Protein AF-A0A7W0U116-F1 (afdb_monomer)

Radius of gyration: 22.89 Å; Cα contacts (8 Å, |Δi|>4): 503; chains: 1; bounding box: 55×45×59 Å

Nearest PDB structures (foldseek):
  8pec-assembly1_A  TM=4.156E-01  e=1.201E+00  Klebsiella pneumoniae
  3hbr-assembly5_C  TM=4.092E-01  e=6.792E-01  Klebsiella pneumoniae
  8peb-assembly1_A-2  TM=3.782E-01  e=1.201E+00  Klebsiella pneumoniae
  7lxg-assembly1_B  TM=4.734E-01  e=2.824E+00  Klebsiella pneumoniae
  7pei-assembly2_BBB  TM=3.874E-01  e=1.895E+00  Klebsiella pneumoniae

Solvent-accessible surface area (backbone atoms only — not comparable to full-atom values): 15504 Å² total; per-residue (Å²): 124,56,51,80,76,44,66,74,26,71,41,82,42,83,47,61,46,80,38,77,49,51,58,51,57,50,71,38,94,53,77,78,44,64,80,91,50,53,28,64,45,40,54,73,31,41,55,65,41,32,41,35,43,28,29,18,38,98,65,77,34,34,39,37,42,36,39,36,36,29,70,35,41,68,34,14,45,52,44,40,54,57,46,48,60,58,60,53,72,73,80,34,43,86,43,82,27,91,96,38,73,86,37,53,31,34,32,28,84,43,73,53,62,90,91,66,42,64,28,21,40,37,39,35,32,38,57,52,62,30,30,28,37,38,36,42,35,32,21,78,39,60,70,57,30,40,52,54,48,40,52,52,52,49,54,52,46,62,60,46,73,77,58,75,78,78,52,75,91,70,53,77,80,74,66,78,59,85,78,57,48,69,83,70,45,71,82,56,78,68,59,74,40,91,72,36,68,32,36,51,68,72,64,45,39,77,74,44,93,50,39,72,62,52,48,52,45,39,65,78,32,40,58,74,37,40,33,32,42,28,14,63,44,99,85,79,48,69,42,76,40,77,44,75,42,48,78,40,70,71,30,44,54,50,42,54,55,51,51,55,49,51,43,42,68,76,59,76,58,74,76,89,82,87,80,92,129

Foldseek 3Di:
DQCVLVVQQPDWDPDWFKFAQLVCVQPPPPPLADHPALRVLQVVQAWGIKTKGKTHHPFPWIKMKIKTFGPWLVSQLVSQVRNLVRVVPDQWDFDAQPLCNVKGKTWDFDQDDDPRQTKIWMWIWDGAIRMIIIMITIDSDPVVRSPSVSSVVVVVNVVCNPDDDQPPVNPPDDPLCPPCVVVVWDADPADWDPLFSFWDLVSVLVVDLNSVQLVVLCVVLAWDTKTWTKHADPVRDMDIIMDTDGPDPVSVVSSVVSSQVSCCVRPVDPDDDDDDD

Secondary structure (DSSP, 8-state):
-HHHHSTT--EE-S--EEE-STTHHHHSTT-SS-TTTHHHHHHHTT--EEEEEEEE-SSS-EEEEEEEE-SSHHHHHHHHHHHHHHHTSSS-EEE--TT-TTSEEEEEEEE-STT--EEEEEEEEEEETTEEEEEEEEESSHHHHHHHHHHHHHHHHHHHHT--PPPTTTSPPP-S-TT--GGGSPPPSSPBPTTTT--SHHHHHTT-SSHHHHHHHHHHTTEEEEEEEEEE-TTS-EEEEEEEEES-HHHHHHHHHHHHHHHHHHSTTPPP-----

Structure (mmCIF, N/CA/C/O backbone):
data_AF-A0A7W0U116-F1
#
_entry.id   AF-A0A7W0U116-F1
#
loop_
_atom_site.group_PDB
_atom_site.id
_atom_site.type_symbol
_atom_site.label_atom_id
_atom_site.label_alt_id
_atom_site.label_comp_id
_atom_site.label_asym_id
_atom_site.label_entity_id
_atom_site.label_seq_id
_atom_site.pdbx_PDB_ins_code
_atom_site.Cartn_x
_atom_site.Cartn_y
_atom_site.Cartn_z
_atom_site.occupancy
_atom_site.B_iso_or_equiv
_atom_site.auth_seq_id
_atom_site.auth_comp_id
_atom_site.auth_asym_id
_atom_site.auth_atom_id
_atom_site.pdbx_PDB_model_num
ATOM 1 N N . MET A 1 1 ? -10.433 3.565 -3.632 1.00 65.81 1 MET A N 1
ATOM 2 C CA . MET A 1 1 ? -11.831 4.049 -3.594 1.00 65.81 1 MET A CA 1
ATOM 3 C C . MET A 1 1 ? -12.104 4.956 -2.380 1.00 65.81 1 MET A C 1
ATOM 5 O O . MET A 1 1 ? -13.224 4.999 -1.920 1.00 65.81 1 MET A O 1
ATOM 9 N N . ILE A 1 2 ? -11.123 5.726 -1.876 1.00 80.06 2 ILE A N 1
ATOM 10 C CA . ILE A 1 2 ? -11.322 6.636 -0.720 1.00 80.06 2 ILE A CA 1
ATOM 11 C C . ILE A 1 2 ? -11.994 7.949 -1.136 1.00 80.06 2 ILE A C 1
ATOM 13 O O . ILE A 1 2 ? -13.000 8.310 -0.557 1.00 80.06 2 ILE A O 1
ATOM 17 N N . GLY A 1 3 ? -11.517 8.627 -2.187 1.00 77.50 3 GLY A N 1
ATOM 18 C CA . GLY A 1 3 ? -12.060 9.941 -2.586 1.00 77.50 3 GLY A CA 1
ATOM 19 C C . GLY A 1 3 ? -13.520 9.943 -3.072 1.00 77.50 3 GLY A C 1
ATOM 20 O O . GLY A 1 3 ? -14.098 11.006 -3.252 1.00 77.50 3 GLY A O 1
ATOM 21 N N . ALA A 1 4 ? -14.120 8.771 -3.308 1.00 80.50 4 ALA A N 1
ATOM 22 C CA . ALA A 1 4 ? -15.560 8.657 -3.553 1.00 80.50 4 ALA A CA 1
ATOM 23 C C . ALA A 1 4 ? -16.370 8.617 -2.243 1.00 80.50 4 ALA A C 1
ATOM 25 O O . ALA A 1 4 ? -17.506 9.079 -2.220 1.00 80.50 4 ALA A O 1
ATOM 26 N N . VAL A 1 5 ? -15.776 8.067 -1.181 1.00 85.62 5 VAL A N 1
ATOM 27 C CA . VAL A 1 5 ? -16.381 7.864 0.142 1.00 85.62 5 VAL A CA 1
ATOM 28 C C . VAL A 1 5 ? -16.149 9.083 1.038 1.00 85.62 5 VAL A C 1
ATOM 30 O O . VAL A 1 5 ? -17.069 9.542 1.704 1.00 85.62 5 VAL A O 1
ATOM 33 N N . LEU A 1 6 ? -14.937 9.638 0.990 1.00 90.81 6 LEU A N 1
ATOM 34 C CA . LEU A 1 6 ? -14.484 10.830 1.705 1.00 90.81 6 LEU A CA 1
ATOM 35 C C . LEU A 1 6 ? -14.121 11.917 0.675 1.00 90.81 6 LEU A C 1
ATOM 37 O O . LEU A 1 6 ? -12.953 12.032 0.280 1.00 90.81 6 LEU A O 1
ATOM 41 N N . PRO A 1 7 ? -15.112 12.656 0.137 1.00 87.75 7 PRO A N 1
ATOM 42 C CA . PRO A 1 7 ? -14.914 13.593 -0.974 1.00 87.75 7 PRO A CA 1
ATOM 43 C C . PRO A 1 7 ? -14.016 14.792 -0.636 1.00 87.75 7 PRO A C 1
ATOM 45 O O . PRO A 1 7 ? -13.562 15.491 -1.539 1.00 87.75 7 PRO A O 1
ATOM 48 N N . GLU A 1 8 ? -13.762 15.045 0.644 1.00 89.19 8 GLU A N 1
ATOM 49 C CA . GLU A 1 8 ? -12.847 16.064 1.147 1.00 89.19 8 GLU A CA 1
ATOM 50 C C . GLU A 1 8 ? -11.364 15.685 1.008 1.00 89.19 8 GLU A C 1
ATOM 52 O O . GLU A 1 8 ? -10.516 16.575 0.980 1.00 89.19 8 GLU A O 1
ATOM 57 N N . LEU A 1 9 ? -11.042 14.392 0.876 1.00 89.38 9 LEU A N 1
ATOM 58 C CA . LEU A 1 9 ? -9.674 13.904 0.685 1.00 89.38 9 LEU A CA 1
ATOM 59 C C . LEU A 1 9 ? -9.348 13.825 -0.810 1.00 89.38 9 LEU A C 1
ATOM 61 O O . LEU A 1 9 ? -9.392 12.766 -1.447 1.00 89.38 9 LEU A O 1
ATOM 65 N N . THR A 1 10 ? -9.079 14.988 -1.395 1.00 88.00 10 THR A N 1
ATOM 66 C CA . THR A 1 10 ? -8.950 15.143 -2.846 1.00 88.00 10 THR A CA 1
ATOM 67 C C . THR A 1 10 ? -7.553 14.850 -3.384 1.00 88.00 10 THR A C 1
ATOM 69 O O . THR A 1 10 ? -7.423 14.425 -4.537 1.00 88.00 10 THR A O 1
ATOM 72 N N . ASP A 1 11 ? -6.512 15.024 -2.574 1.00 83.00 11 ASP A N 1
ATOM 73 C CA . ASP A 1 11 ? -5.124 14.908 -3.016 1.00 83.00 11 ASP A CA 1
ATOM 74 C C . ASP A 1 11 ? -4.629 13.464 -2.925 1.00 83.00 11 ASP A C 1
ATOM 76 O O . ASP A 1 11 ? -5.011 12.705 -2.035 1.00 83.00 11 ASP A O 1
ATOM 80 N N . ASN A 1 12 ? -3.804 13.050 -3.890 1.00 79.75 12 ASN A N 1
ATOM 81 C CA . ASN A 1 12 ? -3.088 11.779 -3.795 1.00 79.75 12 ASN A CA 1
ATOM 82 C C . ASN A 1 12 ? -1.913 11.943 -2.831 1.00 79.75 12 ASN A C 1
ATOM 84 O O . ASN A 1 12 ? -1.178 12.925 -2.930 1.00 79.75 12 ASN A O 1
ATOM 88 N N . CYS A 1 13 ? -1.678 10.941 -1.991 1.00 77.94 13 CYS A N 1
ATOM 89 C CA . CYS A 1 13 ? -0.478 10.864 -1.167 1.00 77.94 13 CYS A CA 1
ATOM 90 C C . CYS A 1 13 ? 0.276 9.556 -1.404 1.00 77.94 13 CYS A C 1
ATOM 92 O O . CYS A 1 13 ? -0.226 8.616 -2.028 1.00 77.94 13 CYS A O 1
ATOM 94 N N . SER A 1 14 ? 1.529 9.531 -0.953 1.00 73.50 14 SER A N 1
ATOM 95 C CA . SER A 1 14 ? 2.329 8.315 -0.936 1.00 73.50 14 SER A CA 1
ATOM 96 C C . SER A 1 14 ? 2.065 7.570 0.373 1.00 73.50 14 SER A C 1
ATOM 98 O O . SER A 1 14 ? 2.046 8.218 1.419 1.00 73.50 14 SER A O 1
ATOM 100 N N . PRO A 1 15 ? 1.888 6.240 0.332 1.00 70.62 15 PRO A N 1
ATOM 101 C CA . PRO A 1 15 ? 1.967 5.380 -0.858 1.00 70.62 15 PRO A CA 1
ATOM 102 C C . PRO A 1 15 ? 0.659 5.139 -1.606 1.00 70.62 15 PRO A C 1
ATOM 104 O O . PRO A 1 15 ? -0.434 5.212 -1.053 1.00 70.62 15 PRO A O 1
ATOM 107 N N . SER A 1 16 ? 0.778 4.740 -2.873 1.00 75.19 16 SER A N 1
ATOM 108 C CA . SER A 1 16 ? -0.316 4.143 -3.643 1.00 75.19 16 SER A CA 1
ATOM 109 C C . SER A 1 16 ? 0.245 3.175 -4.687 1.00 75.19 16 SER A C 1
ATOM 111 O O . SER A 1 16 ? 1.193 3.528 -5.385 1.00 75.19 16 SER A O 1
ATOM 113 N N . GLY A 1 17 ? -0.344 1.986 -4.827 1.00 78.00 17 GLY A N 1
ATOM 114 C CA . GLY A 1 17 ? 0.046 1.005 -5.844 1.00 78.00 17 GLY A CA 1
ATOM 115 C C . GLY A 1 17 ? 0.025 -0.454 -5.370 1.00 78.00 17 GLY A C 1
ATOM 116 O O . GLY A 1 17 ? -0.394 -0.728 -4.243 1.00 78.00 17 GLY A O 1
ATOM 117 N N . PRO A 1 18 ? 0.452 -1.392 -6.236 1.00 79.88 18 PRO A N 1
ATOM 118 C CA . PRO A 1 18 ? 0.589 -2.798 -5.876 1.00 79.88 18 PRO A CA 1
ATOM 119 C C . PRO A 1 18 ? 1.743 -3.011 -4.895 1.00 79.88 18 PRO A C 1
ATOM 121 O O . PRO A 1 18 ? 2.742 -2.299 -4.944 1.00 79.88 18 PRO A O 1
ATOM 124 N N . VAL A 1 19 ? 1.603 -4.038 -4.062 1.00 80.88 19 VAL A N 1
ATOM 125 C CA . VAL A 1 19 ? 2.624 -4.536 -3.135 1.00 80.88 19 VAL A CA 1
ATOM 126 C C . VAL A 1 19 ? 2.816 -6.018 -3.429 1.00 80.88 19 VAL A C 1
ATOM 128 O O . VAL A 1 19 ? 1.857 -6.787 -3.347 1.00 80.88 19 VAL A O 1
ATOM 131 N N . VAL A 1 20 ? 4.026 -6.425 -3.807 1.00 80.75 20 VAL A N 1
ATOM 132 C CA . VAL A 1 20 ? 4.308 -7.815 -4.233 1.00 80.75 20 VAL A CA 1
ATOM 133 C C . VAL A 1 20 ? 5.269 -8.555 -3.305 1.00 80.75 20 VAL A C 1
ATOM 135 O O . VAL A 1 20 ? 5.314 -9.782 -3.332 1.00 80.75 20 VAL A O 1
ATOM 138 N N . ASP A 1 21 ? 5.988 -7.838 -2.442 1.00 80.44 21 ASP A N 1
ATOM 139 C CA . ASP A 1 21 ? 6.752 -8.405 -1.329 1.00 80.44 21 ASP A CA 1
ATOM 140 C C . ASP A 1 21 ? 6.265 -7.755 -0.030 1.00 80.44 21 ASP A C 1
ATOM 142 O O . ASP A 1 21 ? 6.250 -6.529 0.057 1.00 80.44 21 ASP A O 1
ATOM 146 N N . PRO A 1 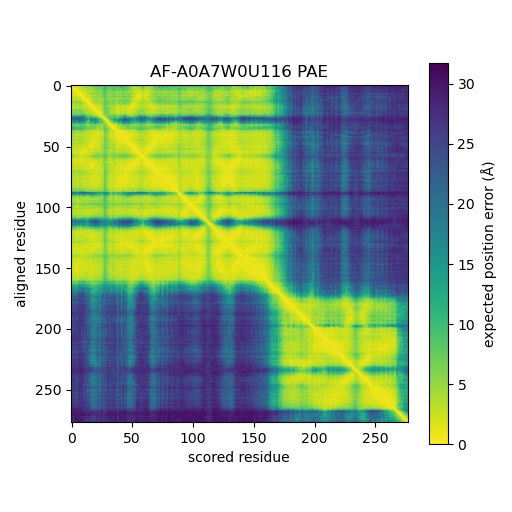22 ? 5.904 -8.522 1.013 1.00 80.00 22 PRO A N 1
ATOM 147 C CA . PRO A 1 22 ? 5.535 -7.936 2.295 1.00 80.00 22 PRO A CA 1
ATOM 148 C C . PRO A 1 22 ? 6.659 -7.073 2.889 1.00 80.00 22 PRO A C 1
ATOM 150 O O . PRO A 1 22 ? 6.368 -6.151 3.633 1.00 80.00 22 PRO A O 1
ATOM 153 N N . ALA A 1 23 ? 7.935 -7.280 2.540 1.00 78.38 23 ALA A N 1
ATOM 154 C CA . ALA A 1 23 ? 9.018 -6.387 2.966 1.00 78.38 23 ALA A CA 1
ATOM 155 C C . ALA A 1 23 ? 8.818 -4.933 2.499 1.00 78.38 23 ALA A C 1
ATOM 157 O O . ALA A 1 23 ? 9.320 -4.011 3.136 1.00 78.38 23 ALA A O 1
ATOM 158 N N . GLU A 1 24 ? 8.057 -4.701 1.430 1.00 71.31 24 GLU A N 1
ATOM 159 C CA . GLU A 1 24 ? 7.686 -3.364 0.970 1.00 71.31 24 GLU A CA 1
ATOM 160 C C . GLU A 1 24 ? 6.725 -2.658 1.940 1.00 71.31 24 GLU A C 1
ATOM 162 O O . GLU A 1 24 ? 6.708 -1.432 1.973 1.00 71.31 24 GLU A O 1
ATOM 167 N N . THR A 1 25 ? 5.982 -3.378 2.792 1.00 68.00 25 THR A N 1
ATOM 168 C CA . THR A 1 25 ? 5.140 -2.741 3.824 1.00 68.00 25 THR A CA 1
ATOM 169 C C . THR A 1 25 ? 5.963 -2.109 4.947 1.00 68.00 25 THR A C 1
ATOM 171 O O . THR A 1 25 ? 5.456 -1.249 5.661 1.00 68.00 25 THR A O 1
ATOM 174 N N . GLU A 1 26 ? 7.218 -2.542 5.105 1.00 62.69 26 GLU A N 1
ATOM 175 C CA . GLU A 1 26 ? 8.173 -2.044 6.106 1.00 62.69 26 GLU A CA 1
ATOM 176 C C . GLU A 1 26 ? 9.272 -1.161 5.502 1.00 62.69 26 GLU A C 1
ATOM 178 O O . GLU A 1 26 ? 9.754 -0.241 6.157 1.00 62.69 26 GLU A O 1
ATOM 183 N N . GLY A 1 27 ? 9.705 -1.484 4.277 1.00 43.06 27 GLY A N 1
ATOM 184 C CA . GLY A 1 27 ? 10.857 -0.894 3.594 1.00 43.06 27 GLY A CA 1
ATOM 185 C C . GLY A 1 27 ? 10.518 0.137 2.520 1.00 43.06 27 GLY A C 1
ATOM 186 O O . GLY A 1 27 ? 11.418 0.843 2.064 1.00 43.06 27 GLY A O 1
ATOM 187 N N . LEU A 1 28 ? 9.254 0.260 2.110 1.00 38.16 28 LEU A N 1
ATOM 188 C CA . LEU A 1 28 ? 8.813 1.494 1.470 1.00 38.16 28 LEU A CA 1
ATOM 189 C C . LEU A 1 28 ? 8.582 2.535 2.580 1.00 38.16 28 LEU A C 1
ATOM 191 O O . LEU A 1 28 ? 8.183 2.178 3.686 1.00 38.16 28 LEU A O 1
ATOM 195 N N . ASP A 1 29 ? 8.803 3.814 2.272 1.00 40.44 29 ASP A N 1
ATOM 196 C CA . ASP A 1 29 ? 8.483 5.022 3.061 1.00 40.44 29 ASP A CA 1
ATOM 197 C C . ASP A 1 29 ? 6.976 5.140 3.438 1.00 40.44 29 ASP A C 1
ATOM 199 O O . ASP A 1 29 ? 6.370 6.204 3.336 1.00 40.44 29 ASP A O 1
ATOM 203 N N . LEU A 1 30 ? 6.303 4.046 3.812 1.00 45.94 30 LEU A N 1
ATOM 204 C CA . LEU A 1 30 ? 4.873 4.030 4.115 1.00 45.94 30 LEU A CA 1
ATOM 205 C C . LEU A 1 30 ? 4.620 4.422 5.557 1.00 45.94 30 LEU A C 1
ATOM 207 O O . LEU A 1 30 ? 3.546 4.931 5.853 1.00 45.94 30 LEU A O 1
ATOM 211 N N . GLY A 1 31 ? 5.574 4.139 6.453 1.00 55.12 31 GLY A N 1
ATOM 212 C CA . GLY A 1 31 ? 5.448 4.412 7.885 1.00 55.12 31 GLY A CA 1
ATOM 213 C C . GLY A 1 31 ? 4.198 3.805 8.535 1.00 55.12 31 GLY A C 1
ATOM 214 O O . GLY A 1 31 ? 3.839 4.221 9.630 1.00 55.12 31 GLY A O 1
ATOM 215 N N . LEU A 1 32 ? 3.521 2.860 7.866 1.00 61.56 32 LEU A N 1
ATOM 216 C CA . LEU A 1 32 ? 2.240 2.300 8.315 1.00 61.56 32 LEU A CA 1
ATOM 217 C C . LEU A 1 32 ? 2.434 1.386 9.523 1.00 61.56 32 LEU A C 1
ATOM 219 O O . LEU A 1 32 ? 1.578 1.313 10.396 1.00 61.56 32 LEU A O 1
ATOM 223 N N . PHE A 1 33 ? 3.584 0.716 9.583 1.00 71.50 33 PHE A N 1
ATOM 224 C CA . PHE A 1 33 ? 3.941 -0.187 10.663 1.00 71.50 33 PHE A CA 1
ATOM 225 C C . PHE A 1 33 ? 5.353 0.124 11.169 1.00 71.50 33 PHE A C 1
ATOM 227 O O . PHE A 1 33 ? 6.207 0.537 10.375 1.00 71.50 33 PHE A O 1
ATOM 234 N N . PRO A 1 34 ? 5.640 -0.082 12.467 1.00 69.19 34 PRO A N 1
ATOM 235 C CA . PRO A 1 34 ? 7.010 -0.017 12.960 1.00 69.19 34 PRO A CA 1
ATOM 236 C C . PRO A 1 34 ? 7.919 -1.026 12.224 1.00 69.19 34 PRO A C 1
ATOM 238 O O . PRO A 1 34 ? 7.429 -2.051 11.744 1.00 69.19 34 PRO A O 1
ATOM 241 N N . PRO A 1 35 ? 9.240 -0.794 12.135 1.00 69.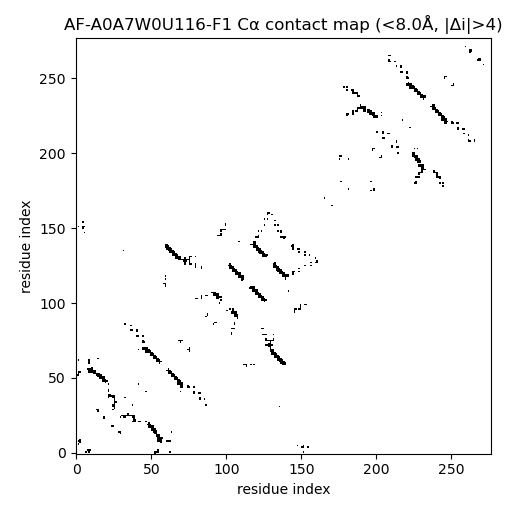44 35 PRO A N 1
ATOM 242 C CA . PRO A 1 35 ? 10.153 -1.742 11.494 1.00 69.44 35 PRO A CA 1
ATOM 243 C C . PRO A 1 35 ? 10.065 -3.153 12.098 1.00 69.44 35 PRO A C 1
ATOM 245 O O . PRO A 1 35 ? 9.948 -3.284 13.316 1.00 69.44 35 PRO A O 1
ATOM 248 N N . GLU A 1 36 ? 10.180 -4.188 11.258 1.00 71.81 36 GLU A N 1
ATOM 249 C CA . GLU A 1 36 ? 10.163 -5.611 11.652 1.00 71.81 36 GLU A CA 1
ATOM 250 C C . GLU A 1 36 ? 8.869 -6.072 12.358 1.00 71.81 36 GLU A C 1
ATOM 252 O O . GLU A 1 36 ? 8.904 -6.943 13.231 1.00 71.81 36 GLU A O 1
ATOM 257 N N . THR A 1 37 ? 7.718 -5.499 11.996 1.00 79.88 37 THR A N 1
ATOM 258 C CA . THR A 1 37 ? 6.421 -5.846 12.594 1.00 79.88 37 THR A CA 1
ATOM 259 C C . THR A 1 37 ? 5.492 -6.552 11.610 1.00 79.88 37 THR A C 1
ATOM 261 O O . THR A 1 37 ? 5.280 -7.759 11.729 1.00 79.88 37 THR A O 1
ATOM 264 N N . ALA A 1 38 ? 4.935 -5.842 10.628 1.00 84.81 38 ALA A N 1
ATOM 265 C CA . ALA A 1 38 ? 3.912 -6.390 9.745 1.00 84.81 38 ALA A CA 1
ATOM 266 C C . ALA A 1 38 ? 4.459 -7.383 8.711 1.00 84.81 38 ALA A C 1
ATOM 268 O O . ALA A 1 38 ? 3.809 -8.395 8.452 1.00 84.81 38 ALA A O 1
ATOM 269 N N . ALA A 1 39 ? 5.642 -7.166 8.130 1.00 86.94 39 ALA A N 1
ATOM 270 C CA . ALA A 1 39 ? 6.129 -8.023 7.048 1.00 86.94 39 ALA A CA 1
ATOM 271 C C . ALA A 1 39 ? 6.426 -9.463 7.499 1.00 86.94 39 ALA A C 1
ATOM 273 O O . ALA A 1 39 ? 6.021 -10.388 6.786 1.00 86.94 39 ALA A O 1
ATOM 274 N N . PRO A 1 40 ? 7.078 -9.718 8.657 1.00 89.31 40 PRO A N 1
ATOM 275 C CA . PRO A 1 40 ? 7.238 -11.070 9.183 1.00 89.31 40 PRO A CA 1
ATOM 276 C C . PRO A 1 40 ? 5.903 -11.777 9.424 1.00 89.31 40 PRO A C 1
ATOM 278 O O . PRO A 1 40 ? 5.784 -12.959 9.093 1.00 89.31 40 PRO A O 1
ATOM 281 N N . ILE A 1 41 ? 4.905 -11.064 9.956 1.00 93.00 41 ILE A N 1
ATOM 282 C CA . ILE A 1 41 ? 3.565 -11.605 10.222 1.00 93.00 41 ILE A CA 1
ATOM 283 C C . ILE A 1 41 ? 2.892 -11.970 8.895 1.00 93.00 41 ILE A C 1
ATOM 285 O O . ILE A 1 41 ? 2.576 -13.135 8.663 1.00 93.00 41 ILE A O 1
ATOM 289 N N . LEU A 1 42 ? 2.771 -11.017 7.968 1.00 93.00 42 LEU A N 1
ATOM 290 C CA . LEU A 1 42 ? 2.162 -11.230 6.650 1.00 93.00 42 LEU A CA 1
ATOM 291 C C . LEU A 1 42 ? 2.833 -12.386 5.892 1.00 93.00 42 LEU A C 1
ATOM 293 O O . LEU A 1 42 ? 2.157 -13.245 5.327 1.00 93.00 42 LEU A O 1
ATOM 297 N N . ARG A 1 43 ? 4.169 -12.468 5.930 1.00 92.94 43 ARG A N 1
ATOM 298 C CA . ARG A 1 43 ? 4.924 -13.570 5.316 1.00 92.94 43 ARG A CA 1
ATOM 299 C C . ARG A 1 43 ? 4.640 -14.915 5.985 1.00 92.94 43 ARG A C 1
ATOM 301 O O . ARG A 1 43 ? 4.517 -15.920 5.288 1.00 92.94 43 ARG A O 1
ATOM 308 N N . THR A 1 44 ? 4.534 -14.943 7.312 1.00 94.88 44 THR A N 1
ATOM 309 C CA . THR A 1 44 ? 4.199 -16.154 8.081 1.00 94.88 44 THR A CA 1
ATOM 310 C C . THR A 1 44 ? 2.816 -16.685 7.706 1.00 94.88 44 THR A C 1
ATOM 312 O O . THR A 1 44 ? 2.642 -17.896 7.579 1.00 94.88 44 THR A O 1
ATOM 315 N N . TYR A 1 45 ? 1.870 -15.782 7.447 1.00 96.25 45 TYR A N 1
ATOM 316 C CA . TYR A 1 45 ? 0.484 -16.087 7.086 1.00 96.25 45 TYR A CA 1
ATOM 317 C C . TYR A 1 45 ? 0.232 -16.140 5.570 1.00 96.25 45 TYR A C 1
ATOM 319 O O . TYR A 1 45 ? -0.904 -16.055 5.109 1.00 96.25 45 TYR A O 1
ATOM 327 N N . GLY A 1 46 ? 1.296 -16.328 4.783 1.00 92.69 46 GLY A N 1
ATOM 328 C CA . GLY A 1 46 ? 1.185 -16.657 3.366 1.00 92.69 46 GLY A CA 1
ATOM 329 C C . GLY A 1 46 ? 0.700 -15.507 2.488 1.00 92.69 46 GLY A C 1
ATOM 330 O O . GLY A 1 46 ? -0.107 -15.745 1.595 1.00 92.69 46 GLY A O 1
ATOM 331 N N . PHE A 1 47 ? 1.188 -14.286 2.733 1.00 92.44 47 PHE A N 1
ATOM 332 C CA . PHE A 1 47 ? 0.980 -13.138 1.848 1.00 92.44 47 PHE A CA 1
ATOM 333 C C . PHE A 1 47 ? 1.177 -13.503 0.371 1.00 92.44 47 PHE A C 1
ATOM 335 O O . PHE A 1 47 ? 2.214 -14.057 -0.008 1.00 92.44 47 PHE A O 1
ATOM 342 N N . VAL A 1 48 ? 0.183 -13.159 -0.446 1.00 89.31 48 VAL A N 1
ATOM 343 C CA . VAL A 1 48 ? 0.161 -13.395 -1.893 1.00 89.31 48 VAL A CA 1
ATOM 344 C C . VAL A 1 48 ? 0.490 -12.104 -2.635 1.00 89.31 48 VAL A C 1
ATOM 346 O O . VAL A 1 48 ? 1.454 -12.044 -3.394 1.00 89.31 48 VAL A O 1
ATOM 349 N N . ALA A 1 49 ? -0.316 -11.073 -2.400 1.00 88.19 49 ALA A N 1
ATOM 350 C CA . ALA A 1 49 ? -0.188 -9.755 -2.997 1.00 88.19 49 ALA A CA 1
ATOM 351 C C . ALA A 1 49 ? -0.953 -8.733 -2.153 1.00 88.19 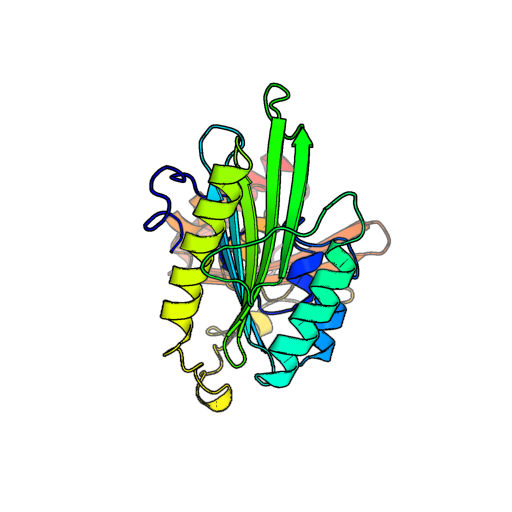49 ALA A C 1
ATOM 353 O O . ALA A 1 49 ? -1.794 -9.081 -1.323 1.00 88.19 49 ALA A O 1
ATOM 354 N N . GLY A 1 50 ? -0.695 -7.456 -2.397 1.00 88.50 50 GLY A N 1
ATOM 355 C CA . GLY A 1 50 ? -1.429 -6.379 -1.767 1.00 88.50 50 GLY A CA 1
ATOM 356 C C . GLY A 1 50 ? -1.595 -5.165 -2.661 1.00 88.50 50 GLY A C 1
ATOM 357 O O . GLY A 1 50 ? -1.030 -5.062 -3.752 1.00 88.50 50 GLY A O 1
ATOM 358 N N . TRP A 1 51 ? -2.397 -4.229 -2.178 1.00 88.00 51 TRP A N 1
ATOM 359 C CA . TRP A 1 51 ? -2.617 -2.947 -2.823 1.00 88.00 51 TRP A CA 1
ATOM 360 C C . TRP A 1 51 ? -2.781 -1.864 -1.771 1.00 88.00 51 TRP A C 1
ATOM 362 O O . TRP A 1 51 ? -3.558 -2.018 -0.831 1.00 88.00 51 TRP A O 1
ATOM 372 N N . VAL A 1 52 ? -2.081 -0.750 -1.942 1.00 87.31 52 VAL A N 1
ATOM 373 C CA . VAL A 1 52 ? -2.180 0.407 -1.057 1.00 87.31 52 VAL A CA 1
ATOM 374 C C . VAL A 1 52 ? -2.744 1.608 -1.802 1.00 87.31 52 VAL A C 1
ATOM 376 O O . VAL A 1 52 ? -2.524 1.793 -3.001 1.00 87.31 52 VAL A O 1
ATOM 379 N N . TYR A 1 53 ? -3.517 2.426 -1.102 1.00 86.50 53 TYR A N 1
ATOM 380 C CA . TYR A 1 53 ? -4.094 3.642 -1.647 1.00 86.50 53 TYR A CA 1
ATOM 381 C C . TYR A 1 53 ? -4.193 4.717 -0.570 1.00 86.50 53 TYR A C 1
ATOM 383 O O . TYR A 1 53 ? -4.788 4.478 0.478 1.00 86.50 53 TYR A O 1
ATOM 391 N N . CYS A 1 54 ? -3.662 5.904 -0.860 1.00 88.25 54 CYS A N 1
ATOM 392 C CA . CYS A 1 54 ? -3.617 7.032 0.065 1.00 88.25 54 CYS A CA 1
ATOM 393 C C . CYS A 1 54 ? -4.312 8.258 -0.533 1.00 88.25 54 CYS A C 1
ATOM 395 O O . CYS A 1 54 ? -4.107 8.609 -1.702 1.00 88.25 54 CYS A O 1
ATOM 397 N N . ARG A 1 55 ? -5.140 8.921 0.280 1.00 89.94 55 ARG A N 1
ATOM 398 C CA . ARG A 1 55 ? -5.719 10.235 -0.018 1.00 89.94 55 ARG A CA 1
ATOM 399 C C . ARG A 1 55 ? -5.567 11.183 1.157 1.00 89.94 55 ARG A C 1
ATOM 401 O O . ARG A 1 55 ? -5.724 10.767 2.299 1.00 89.94 55 ARG A O 1
ATOM 408 N N . SER A 1 56 ? -5.321 12.452 0.868 1.00 90.38 56 SER A N 1
ATOM 409 C CA . SER A 1 56 ? -5.189 13.507 1.871 1.00 90.38 56 SER A CA 1
ATOM 410 C C . SER A 1 56 ? -5.986 14.749 1.491 1.00 90.38 56 SER A C 1
ATOM 412 O O . SER A 1 56 ? -6.424 14.912 0.348 1.00 90.38 56 SER A O 1
ATOM 414 N N . ALA A 1 57 ? -6.186 15.619 2.471 1.00 89.38 57 ALA A N 1
ATOM 415 C CA . ALA A 1 57 ? -6.583 17.000 2.255 1.00 89.38 57 ALA A CA 1
ATOM 416 C C . ALA A 1 57 ? -5.343 17.913 2.271 1.00 89.38 57 ALA A C 1
ATOM 418 O O . ALA A 1 57 ? -4.214 17.461 2.461 1.00 89.38 57 ALA A O 1
ATOM 419 N N . ALA A 1 58 ? -5.567 19.214 2.074 1.00 84.94 58 ALA A N 1
ATOM 420 C CA . ALA A 1 58 ? -4.521 20.233 2.172 1.00 84.94 58 ALA A CA 1
ATOM 421 C C . ALA A 1 58 ? -4.067 20.514 3.620 1.00 84.94 58 ALA A C 1
ATOM 423 O O . ALA A 1 58 ? -3.052 21.181 3.819 1.00 84.94 58 ALA A O 1
ATOM 424 N N . ASP A 1 59 ? -4.840 20.066 4.612 1.00 85.81 59 ASP A N 1
ATOM 425 C CA . ASP A 1 59 ? -4.474 20.092 6.029 1.00 85.81 59 ASP A CA 1
ATOM 426 C C . ASP A 1 59 ? -3.870 18.740 6.460 1.00 85.81 59 ASP A C 1
ATOM 428 O O . ASP A 1 59 ? -3.281 18.029 5.650 1.00 85.81 59 ASP A O 1
ATOM 432 N N . VAL A 1 60 ? -3.963 18.396 7.746 1.00 85.19 60 VAL A N 1
ATOM 433 C CA . VAL A 1 60 ? -3.373 17.172 8.313 1.00 85.19 60 VAL A CA 1
ATOM 434 C C . VAL A 1 60 ? -4.221 15.914 8.086 1.00 85.19 60 VAL A C 1
ATOM 436 O O . VAL A 1 60 ? -3.794 14.821 8.456 1.00 85.19 60 VAL A O 1
ATOM 439 N N . ARG A 1 61 ? -5.416 16.038 7.492 1.00 91.25 61 ARG A N 1
ATOM 440 C CA . ARG A 1 61 ? -6.321 14.901 7.300 1.00 91.25 61 ARG A CA 1
ATOM 441 C C . ARG A 1 61 ? -5.837 13.995 6.181 1.00 91.25 61 ARG A C 1
ATOM 443 O O . ARG A 1 61 ? -5.560 14.442 5.064 1.00 91.25 61 ARG A O 1
ATOM 450 N N . ALA A 1 62 ? -5.785 12.701 6.465 1.00 91.00 62 ALA A N 1
ATOM 451 C CA . ALA A 1 62 ? -5.316 11.697 5.523 1.00 91.00 62 ALA A CA 1
ATOM 452 C C . ALA A 1 62 ? -5.945 10.334 5.795 1.00 91.00 62 ALA A C 1
ATOM 454 O O . ALA A 1 62 ? -6.324 10.012 6.915 1.00 91.00 62 ALA A O 1
ATOM 455 N N . THR A 1 63 ? -6.043 9.514 4.756 1.00 93.50 63 THR A N 1
ATOM 456 C CA . THR A 1 63 ? -6.468 8.121 4.856 1.00 93.50 63 THR A CA 1
ATOM 457 C C . THR A 1 63 ? -5.610 7.258 3.953 1.00 93.50 63 THR A C 1
ATOM 459 O O . THR A 1 63 ? -5.528 7.519 2.751 1.00 93.50 63 THR A O 1
ATOM 462 N N . THR A 1 64 ? -5.061 6.187 4.513 1.00 91.50 64 THR A N 1
ATOM 463 C CA . THR A 1 64 ? -4.380 5.126 3.776 1.00 91.50 64 THR A CA 1
ATOM 464 C C . THR A 1 64 ? -5.111 3.816 4.008 1.00 91.50 64 THR A C 1
ATOM 466 O O . THR A 1 64 ? -5.321 3.410 5.146 1.00 91.50 64 THR A O 1
ATOM 469 N N . VAL A 1 65 ? -5.476 3.137 2.925 1.00 93.50 65 VAL A N 1
ATOM 470 C CA . VAL A 1 65 ? -5.993 1.767 2.955 1.00 93.50 65 VAL A CA 1
ATOM 471 C C . VAL A 1 65 ? -4.937 0.855 2.358 1.00 93.50 65 VAL A C 1
ATOM 473 O O . VAL A 1 65 ? -4.490 1.090 1.235 1.00 93.50 65 VAL A O 1
ATOM 476 N N . PHE A 1 66 ? -4.572 -0.192 3.086 1.00 92.44 66 PHE A N 1
ATOM 477 C CA . PHE A 1 66 ? -3.775 -1.304 2.591 1.00 92.44 66 PHE A CA 1
ATOM 478 C C . PHE A 1 66 ? -4.629 -2.570 2.593 1.00 92.44 66 PHE A C 1
ATOM 480 O O . PHE A 1 66 ? -5.234 -2.924 3.598 1.00 92.44 66 PHE A O 1
ATOM 487 N N . LEU A 1 67 ? -4.686 -3.235 1.447 1.00 93.25 67 LEU A N 1
ATOM 488 C CA . LEU A 1 67 ? -5.343 -4.519 1.260 1.00 93.25 67 LEU A CA 1
ATOM 489 C C . LEU A 1 67 ? -4.258 -5.573 1.078 1.00 93.25 67 LEU A C 1
ATOM 491 O O . LEU A 1 67 ? -3.399 -5.398 0.216 1.00 93.25 67 LEU A O 1
ATOM 495 N N . ALA A 1 68 ? -4.310 -6.657 1.841 1.00 92.81 68 ALA A N 1
ATOM 496 C CA . ALA A 1 68 ? -3.418 -7.799 1.681 1.00 92.81 68 ALA A CA 1
ATOM 497 C C . ALA A 1 68 ? -4.229 -9.075 1.462 1.00 92.81 68 ALA A C 1
ATOM 499 O O . ALA A 1 68 ? -5.130 -9.376 2.237 1.00 92.81 68 ALA A O 1
ATOM 500 N N . GLU A 1 69 ? -3.895 -9.838 0.428 1.00 93.50 69 GLU A N 1
ATOM 501 C CA . GLU A 1 69 ? -4.369 -11.208 0.264 1.00 93.50 69 GL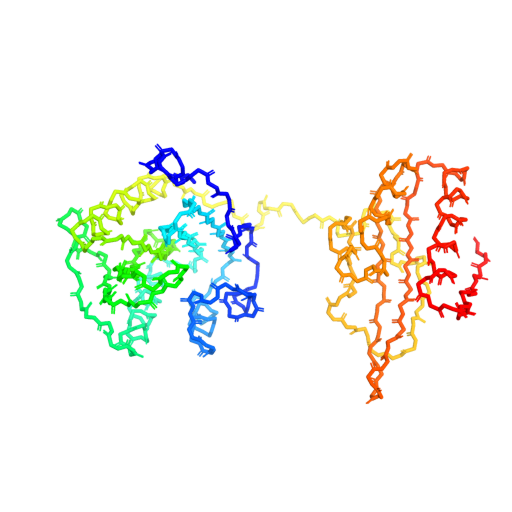U A CA 1
ATOM 502 C C . GLU A 1 69 ? -3.423 -12.157 1.005 1.00 93.50 69 GLU A C 1
ATOM 504 O O . GLU A 1 69 ? -2.212 -12.152 0.762 1.00 93.50 69 GLU A O 1
ATOM 509 N N . LEU A 1 70 ? -3.978 -12.972 1.902 1.00 93.62 70 LEU A N 1
ATOM 510 C CA . LEU A 1 70 ? -3.264 -14.020 2.630 1.00 93.62 70 LEU A CA 1
ATOM 511 C C . LEU A 1 70 ? -3.709 -15.411 2.160 1.00 93.62 70 LEU A C 1
ATOM 513 O O . LEU A 1 70 ? -4.591 -15.550 1.312 1.00 93.62 70 LEU A O 1
ATOM 517 N N . SER A 1 71 ? -3.097 -16.464 2.709 1.00 91.12 71 SER A N 1
ATOM 518 C CA . SER A 1 71 ? -3.317 -17.830 2.217 1.00 91.12 71 SER A CA 1
ATOM 519 C C . SER A 1 71 ? -4.763 -18.313 2.334 1.00 91.12 71 SER A C 1
ATOM 521 O O . SER A 1 71 ? -5.223 -19.100 1.507 1.00 91.12 71 SER A O 1
ATOM 523 N N . ASP A 1 72 ? -5.462 -17.886 3.384 1.00 92.75 72 ASP A N 1
ATOM 524 C CA . ASP A 1 72 ? -6.820 -18.300 3.722 1.00 92.75 72 ASP A CA 1
ATOM 525 C C . ASP A 1 72 ? -7.431 -17.358 4.775 1.00 92.75 72 ASP A C 1
ATOM 527 O O . ASP A 1 72 ? -6.745 -16.518 5.364 1.00 92.75 72 ASP A O 1
ATOM 531 N N . ALA A 1 73 ? -8.728 -17.522 5.042 1.00 94.06 73 ALA A N 1
ATOM 532 C CA . ALA A 1 73 ? -9.454 -16.682 5.991 1.00 94.06 73 ALA A CA 1
ATOM 533 C C . ALA A 1 73 ? -8.967 -16.784 7.443 1.00 94.06 73 ALA A C 1
ATOM 535 O O . ALA A 1 73 ? -9.009 -15.804 8.186 1.00 94.06 73 ALA A O 1
ATOM 536 N N . GLY A 1 74 ? -8.490 -17.960 7.862 1.00 96.44 74 GLY A N 1
ATOM 537 C CA . GLY A 1 74 ? -7.914 -18.130 9.194 1.00 96.44 74 GLY A CA 1
ATOM 538 C C . GLY A 1 74 ? -6.613 -17.347 9.331 1.00 96.44 74 GLY A C 1
ATOM 539 O O . GLY A 1 74 ? -6.395 -16.679 10.338 1.00 96.44 74 GLY A O 1
ATOM 540 N N . SER A 1 75 ? -5.788 -17.374 8.288 1.00 95.88 75 SER A N 1
ATOM 541 C CA . SER A 1 75 ? -4.540 -16.619 8.207 1.00 95.88 75 SER A CA 1
ATOM 542 C C . SER A 1 75 ? -4.773 -15.103 8.249 1.00 95.88 75 SER A C 1
ATOM 544 O O . SER A 1 75 ? -4.078 -14.416 8.994 1.00 95.88 75 SER A O 1
ATOM 546 N N . ALA A 1 76 ? -5.793 -14.581 7.553 1.00 96.00 76 ALA A N 1
ATOM 547 C CA . ALA A 1 76 ? -6.190 -13.166 7.636 1.00 96.00 76 ALA A CA 1
ATOM 548 C C . ALA A 1 76 ? -6.622 -12.748 9.048 1.00 96.00 76 ALA A C 1
ATOM 550 O O . ALA A 1 76 ? -6.172 -11.717 9.550 1.00 96.00 76 ALA A O 1
ATOM 551 N N . ALA A 1 77 ? -7.446 -13.563 9.712 1.00 97.00 77 ALA A N 1
ATOM 552 C CA . ALA A 1 77 ? -7.900 -13.283 11.071 1.00 97.00 77 ALA A CA 1
ATOM 553 C C . ALA A 1 77 ? -6.739 -13.260 12.081 1.00 97.00 77 ALA A C 1
ATOM 555 O O . ALA A 1 77 ? -6.613 -12.310 12.849 1.00 97.00 77 ALA A O 1
ATOM 556 N N . VAL A 1 78 ? -5.853 -14.261 12.048 1.00 97.31 78 VAL A N 1
ATOM 557 C CA . VAL A 1 78 ? -4.722 -14.327 12.989 1.00 97.31 78 VAL A CA 1
ATOM 558 C C . VAL A 1 78 ? -3.700 -13.220 12.715 1.00 97.31 78 VAL A C 1
ATOM 560 O O . 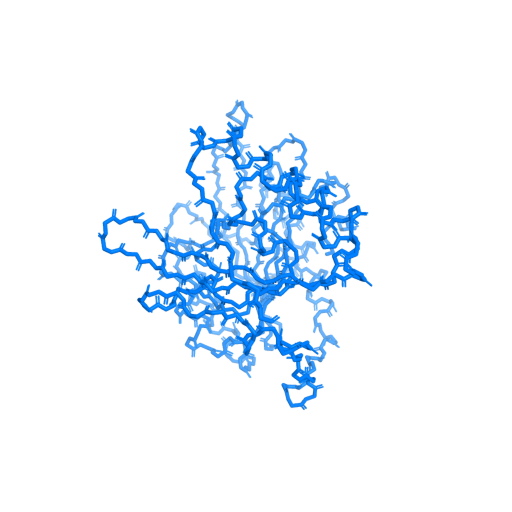VAL A 1 78 ? -3.217 -12.595 13.656 1.00 97.31 78 VAL A O 1
ATOM 563 N N . ALA A 1 79 ? -3.407 -12.918 11.445 1.00 95.06 79 ALA A N 1
ATOM 564 C CA . ALA A 1 79 ? -2.535 -11.797 11.099 1.00 95.06 79 ALA A CA 1
ATOM 565 C C . ALA A 1 79 ? -3.102 -10.457 11.598 1.00 95.06 79 ALA A C 1
ATOM 567 O O . ALA A 1 79 ? -2.346 -9.631 12.107 1.00 95.06 79 ALA A O 1
ATOM 568 N N . SER A 1 80 ? -4.423 -10.257 11.497 1.00 95.31 80 SER A N 1
ATOM 569 C CA . SER A 1 80 ? -5.109 -9.082 12.046 1.00 95.31 80 SER A CA 1
ATOM 570 C C . SER A 1 80 ? -4.869 -8.937 13.551 1.00 95.31 80 SER A C 1
ATOM 572 O O . SER A 1 80 ? -4.461 -7.867 14.001 1.00 95.31 80 SER A O 1
ATOM 574 N N . ASP A 1 81 ? -5.082 -10.013 14.316 1.00 94.75 81 ASP A N 1
ATOM 575 C CA . ASP A 1 81 ? -4.885 -10.029 15.771 1.00 94.75 81 ASP A CA 1
ATOM 576 C C . ASP A 1 81 ? -3.430 -9.716 16.158 1.00 94.75 81 ASP A C 1
ATOM 578 O O . ASP A 1 81 ? -3.179 -8.894 17.043 1.00 94.75 81 ASP A O 1
ATOM 582 N N . GLU A 1 82 ? -2.457 -10.351 15.496 1.00 93.00 82 GLU A N 1
ATOM 583 C CA . GLU A 1 82 ? -1.037 -10.151 15.805 1.00 93.00 82 GLU A CA 1
ATOM 584 C C . GLU A 1 82 ? -0.562 -8.740 15.448 1.00 93.00 82 GLU A C 1
ATOM 586 O O . GLU A 1 82 ? 0.133 -8.107 16.245 1.00 93.00 82 GLU A O 1
ATOM 591 N N . ILE A 1 83 ? -0.976 -8.206 14.296 1.00 89.88 83 ILE A N 1
ATOM 592 C CA . ILE A 1 83 ? -0.636 -6.836 13.902 1.00 89.88 83 ILE A CA 1
ATOM 593 C C . ILE A 1 83 ? -1.286 -5.833 14.861 1.00 89.88 83 ILE A C 1
ATOM 595 O O . ILE A 1 83 ? -0.605 -4.924 15.332 1.00 89.88 83 ILE A O 1
ATOM 599 N N . ALA A 1 84 ? -2.563 -6.010 15.217 1.00 89.81 84 ALA A N 1
ATOM 600 C CA . ALA A 1 84 ? -3.234 -5.149 16.191 1.00 89.81 84 ALA A CA 1
ATOM 601 C C . ALA A 1 84 ? -2.525 -5.168 17.555 1.00 89.81 84 ALA A C 1
ATOM 603 O O . ALA A 1 84 ? -2.332 -4.119 18.169 1.00 89.81 84 ALA A O 1
ATOM 604 N N . ALA A 1 85 ? -2.077 -6.339 18.016 1.00 88.94 85 ALA A N 1
ATOM 605 C CA . ALA A 1 85 ? -1.326 -6.462 19.263 1.00 88.94 85 ALA A CA 1
ATOM 606 C C . ALA A 1 85 ? 0.007 -5.699 19.227 1.00 88.94 85 ALA A C 1
ATOM 608 O O . ALA A 1 85 ? 0.417 -5.138 20.243 1.00 88.94 85 ALA A O 1
ATOM 609 N N . VAL A 1 86 ? 0.671 -5.651 18.070 1.00 84.19 86 VAL A N 1
ATOM 610 C CA . VAL A 1 86 ? 1.902 -4.872 17.888 1.00 84.19 86 VAL A CA 1
ATOM 611 C C . VAL A 1 86 ? 1.613 -3.370 17.822 1.00 84.19 86 VAL A C 1
ATOM 613 O O . VAL A 1 86 ? 2.320 -2.584 18.451 1.00 84.19 86 VAL A O 1
ATOM 616 N N . LEU A 1 87 ? 0.552 -2.964 17.122 1.00 79.50 87 LEU A N 1
ATOM 617 C CA . LEU A 1 87 ? 0.136 -1.560 17.024 1.00 79.50 87 LEU A CA 1
ATOM 618 C C . LEU A 1 87 ? -0.344 -0.977 18.357 1.00 79.50 87 LEU A C 1
ATOM 620 O O . LEU A 1 87 ? -0.223 0.226 18.580 1.00 79.50 87 LEU A O 1
ATOM 624 N N . ALA A 1 88 ? -0.833 -1.815 19.273 1.00 81.38 88 ALA A N 1
ATOM 625 C CA . ALA A 1 88 ? -1.237 -1.397 20.614 1.00 81.38 88 ALA A CA 1
ATOM 626 C C . ALA A 1 88 ? -0.068 -0.856 21.472 1.00 81.38 88 ALA A C 1
ATOM 628 O O . ALA A 1 88 ? -0.273 -0.420 22.606 1.00 81.38 88 ALA A O 1
ATOM 629 N N . VAL A 1 89 ? 1.166 -0.873 20.959 1.00 66.62 89 VAL A N 1
ATOM 630 C CA . VAL A 1 89 ? 2.387 -0.510 21.683 1.00 66.62 89 VAL A CA 1
ATOM 631 C C . VAL A 1 89 ? 2.951 0.826 21.187 1.00 66.62 89 VAL A C 1
ATOM 633 O O . VAL A 1 89 ? 4.067 0.862 20.692 1.00 66.62 89 VAL A O 1
ATOM 636 N N . ASP A 1 90 ? 2.201 1.926 21.328 1.00 64.38 90 ASP A N 1
ATOM 637 C CA . ASP A 1 90 ? 2.754 3.303 21.327 1.00 64.38 90 ASP A CA 1
ATOM 638 C C . ASP A 1 90 ? 1.706 4.370 21.724 1.00 64.38 90 ASP A C 1
ATOM 640 O O . ASP A 1 90 ? 1.383 5.278 20.956 1.00 64.38 90 ASP A O 1
ATOM 644 N N . GLY A 1 91 ? 1.092 4.244 22.906 1.00 74.25 91 GLY A N 1
ATOM 645 C CA . GLY A 1 91 ? 0.124 5.239 23.402 1.00 74.25 91 GLY A CA 1
ATOM 646 C C . GLY A 1 91 ? -1.224 5.268 22.668 1.00 74.25 91 GLY A C 1
ATOM 647 O O . GLY A 1 91 ? -2.008 6.182 22.899 1.00 74.25 91 GLY A O 1
ATOM 648 N N . TYR A 1 92 ? -1.491 4.283 21.807 1.00 84.19 92 TYR A N 1
ATOM 649 C CA . TYR A 1 92 ? -2.810 4.041 21.232 1.00 84.19 92 TYR A CA 1
ATOM 650 C C . TYR A 1 92 ? -3.723 3.333 22.240 1.00 84.19 92 TYR A C 1
ATOM 652 O O . TYR A 1 92 ? -3.301 2.408 22.937 1.00 84.19 92 TYR A O 1
ATOM 660 N N . GLU A 1 93 ? -4.989 3.733 22.276 1.00 90.50 93 GLU A N 1
ATOM 661 C CA . GLU A 1 93 ? -6.051 3.109 23.060 1.00 90.50 93 GLU A CA 1
ATOM 662 C C . GLU A 1 93 ? -7.043 2.383 22.137 1.00 90.50 93 GLU A C 1
ATOM 664 O O . GLU A 1 93 ? -7.218 2.789 20.987 1.00 90.50 93 GLU A O 1
ATOM 669 N N . PRO A 1 94 ? -7.714 1.311 22.596 1.00 93.25 94 PRO A N 1
ATOM 670 C CA . PRO A 1 94 ? -8.782 0.683 21.823 1.00 93.25 94 PRO A CA 1
ATOM 671 C C . PRO A 1 94 ? -9.892 1.678 21.464 1.00 93.25 94 PRO A C 1
ATOM 673 O O . PRO A 1 94 ? -10.386 2.397 22.331 1.00 93.25 94 PRO A O 1
ATOM 676 N N . ALA A 1 95 ? -10.313 1.674 20.200 1.00 93.69 95 ALA A N 1
ATOM 677 C CA . ALA A 1 95 ? -11.444 2.454 19.706 1.00 93.69 95 ALA A CA 1
ATOM 678 C C . ALA A 1 95 ? -12.608 1.531 19.332 1.00 93.69 95 ALA A C 1
ATOM 680 O O . ALA A 1 95 ? -12.400 0.441 18.801 1.00 93.69 95 ALA A O 1
ATOM 681 N N . GLU A 1 96 ? -13.840 1.977 19.566 1.00 93.81 96 GLU A N 1
ATOM 682 C CA . GLU A 1 96 ? -15.032 1.277 19.084 1.00 93.81 96 GLU A CA 1
ATOM 683 C C . GLU A 1 96 ? -15.481 1.865 17.743 1.00 93.81 96 GLU A C 1
ATOM 685 O O . GLU A 1 96 ? -15.656 3.076 17.608 1.00 93.81 96 GLU A O 1
ATOM 690 N N . LEU A 1 97 ? -15.709 0.997 16.757 1.00 95.00 97 LEU A N 1
ATOM 691 C CA . LEU A 1 97 ? -16.332 1.355 15.484 1.00 95.00 97 LEU A CA 1
ATOM 692 C C . LEU A 1 97 ? -17.768 0.828 15.499 1.00 95.00 97 LEU A C 1
ATOM 694 O O . LEU A 1 97 ? -17.990 -0.372 15.364 1.00 95.00 97 LEU A O 1
ATOM 698 N N . ALA A 1 98 ? -18.744 1.714 15.721 1.00 85.62 98 ALA A N 1
ATOM 699 C CA . ALA A 1 98 ? -20.114 1.335 16.089 1.00 85.62 98 ALA A CA 1
ATOM 700 C C . ALA A 1 98 ? -20.777 0.332 15.124 1.00 85.62 98 ALA A C 1
ATOM 702 O O . ALA A 1 98 ? -21.407 -0.625 15.574 1.00 85.62 98 ALA A O 1
ATOM 703 N N . ASP A 1 99 ? -20.593 0.520 13.815 1.00 88.81 99 ASP A N 1
ATOM 704 C CA . ASP A 1 99 ? -21.154 -0.359 12.779 1.00 88.81 99 ASP A CA 1
ATOM 705 C C . ASP A 1 99 ? -20.158 -1.425 12.281 1.00 88.81 99 ASP A C 1
ATOM 707 O O . ASP A 1 99 ? -20.467 -2.171 11.353 1.00 88.81 99 ASP A O 1
ATOM 711 N N . ARG A 1 100 ? -18.965 -1.502 12.890 1.00 93.06 100 ARG A N 1
ATOM 712 C CA . ARG A 1 100 ? -17.897 -2.473 12.593 1.00 93.06 100 ARG A CA 1
ATOM 713 C C . ARG A 1 100 ? -17.196 -2.972 13.872 1.00 93.06 100 ARG A C 1
ATOM 715 O O . ARG A 1 100 ? -15.972 -2.864 13.972 1.00 93.06 100 ARG A O 1
ATOM 722 N N . PRO A 1 101 ? -17.926 -3.514 14.867 1.00 92.75 101 PRO A N 1
ATOM 723 C CA . PRO A 1 101 ? -17.335 -3.963 16.133 1.00 92.75 101 PRO A CA 1
ATOM 724 C C . PRO A 1 101 ? -16.369 -5.149 15.980 1.00 92.75 101 PRO A C 1
ATOM 726 O O . PRO A 1 101 ? -15.626 -5.461 16.905 1.00 92.75 101 PRO A O 1
ATOM 729 N N . GLU A 1 102 ? -16.401 -5.840 14.841 1.00 92.88 102 GLU A N 1
ATOM 730 C CA . GLU A 1 102 ? -15.462 -6.899 14.484 1.00 92.88 102 GLU A CA 1
ATOM 731 C C . GLU A 1 102 ? -14.076 -6.382 14.066 1.00 92.88 102 GLU A C 1
ATOM 733 O O . GLU A 1 102 ? -13.123 -7.159 14.056 1.00 92.88 102 GLU A O 1
ATOM 738 N N . ALA A 1 103 ? -13.954 -5.098 13.715 1.00 95.88 103 ALA A N 1
ATOM 739 C CA . ALA A 1 103 ? -12.677 -4.496 13.364 1.00 95.88 103 ALA A CA 1
ATOM 740 C C . ALA A 1 103 ? -11.854 -4.203 14.626 1.00 95.88 103 ALA A C 1
ATOM 742 O O . ALA A 1 103 ? -12.356 -3.659 15.611 1.00 95.88 103 ALA A O 1
ATOM 743 N N . LEU A 1 104 ? -10.560 -4.509 14.576 1.00 95.81 104 LEU A N 1
ATOM 744 C CA . LEU A 1 104 ? -9.624 -4.152 15.636 1.00 95.81 104 LEU A CA 1
ATOM 745 C C . LEU A 1 104 ? -9.146 -2.728 15.393 1.00 95.81 104 LEU A C 1
ATOM 747 O O . LEU A 1 104 ? -8.310 -2.509 14.519 1.00 95.81 104 LEU A O 1
ATOM 751 N N . ALA A 1 105 ? -9.686 -1.771 16.144 1.00 94.88 105 ALA A N 1
ATOM 752 C CA . ALA A 1 105 ? -9.353 -0.361 16.006 1.00 94.88 105 ALA A CA 1
ATOM 753 C C . ALA A 1 105 ? -8.595 0.175 17.225 1.00 94.88 105 ALA A C 1
ATOM 755 O O . ALA A 1 105 ? -8.897 -0.133 18.380 1.00 94.88 105 ALA A O 1
ATOM 756 N N . LEU A 1 106 ? -7.605 1.007 16.937 1.00 92.88 106 LEU A N 1
ATOM 757 C CA . LEU A 1 106 ? -6.716 1.661 17.879 1.00 92.88 106 LEU A CA 1
ATOM 758 C C . LEU A 1 106 ? -6.671 3.144 17.523 1.00 92.88 106 LEU A C 1
ATOM 760 O O . LEU A 1 106 ? -6.511 3.490 16.355 1.00 92.88 106 LEU A O 1
ATOM 764 N N . ILE A 1 107 ? -6.793 4.025 18.509 1.00 92.38 107 ILE A N 1
ATOM 765 C CA . ILE A 1 107 ? -6.772 5.473 18.309 1.00 92.38 107 ILE A CA 1
ATOM 766 C C . ILE A 1 107 ? -5.779 6.146 19.244 1.00 92.38 107 ILE A C 1
ATOM 768 O O . ILE A 1 107 ? -5.587 5.724 20.382 1.00 92.38 107 ILE A O 1
ATOM 772 N N . ARG A 1 108 ? -5.147 7.208 18.760 1.00 90.50 108 ARG A N 1
ATOM 773 C CA . ARG A 1 108 ? -4.264 8.066 19.538 1.00 90.50 108 ARG A CA 1
ATOM 774 C C . ARG A 1 108 ? -4.517 9.516 19.165 1.00 90.50 108 ARG A C 1
ATOM 776 O O . ARG A 1 108 ? -4.609 9.840 17.984 1.00 90.50 108 ARG A O 1
ATOM 783 N N . GLU A 1 109 ? -4.574 10.383 20.165 1.00 88.12 109 GLU A N 1
ATOM 784 C CA . GLU A 1 109 ? -4.427 11.819 19.942 1.00 88.12 109 GLU A CA 1
ATOM 785 C C . GLU A 1 109 ? -2.937 12.132 19.774 1.00 88.12 109 GLU A C 1
ATOM 787 O O . GLU A 1 109 ? -2.114 11.811 20.635 1.00 88.12 109 GLU A O 1
ATOM 792 N N . ASP A 1 110 ? -2.583 12.713 18.637 1.00 81.06 110 ASP A N 1
ATOM 793 C CA . ASP A 1 110 ? -1.228 13.110 18.281 1.00 81.06 110 ASP A CA 1
ATOM 794 C C . ASP A 1 110 ? -1.208 14.602 17.931 1.00 81.06 110 ASP A C 1
ATOM 796 O O . ASP A 1 110 ? -2.237 15.220 17.657 1.00 81.06 110 ASP A O 1
ATOM 800 N N . THR A 1 111 ? -0.020 15.186 17.899 1.00 70.44 111 THR A N 1
ATOM 801 C CA . THR A 1 111 ? 0.194 16.521 17.346 1.00 70.44 111 THR A CA 1
ATOM 802 C C . THR A 1 111 ? 1.048 16.351 16.094 1.00 70.44 111 THR A C 1
ATOM 804 O O . THR A 1 111 ? 2.279 16.374 16.156 1.00 70.44 111 THR A O 1
ATOM 807 N N . ALA A 1 112 ? 0.404 16.138 14.943 1.00 60.50 112 ALA A N 1
ATOM 808 C CA . ALA A 1 112 ? 1.091 15.898 13.676 1.00 60.50 112 ALA A CA 1
ATOM 809 C C . ALA A 1 112 ? 0.964 17.097 12.726 1.00 60.50 112 ALA A C 1
ATOM 811 O O . ALA A 1 112 ? -0.111 17.653 12.544 1.00 60.50 112 ALA A O 1
ATOM 812 N N . GLY A 1 113 ? 2.059 17.429 12.037 1.00 54.06 113 GLY A N 1
ATOM 813 C CA . GLY A 1 113 ? 2.012 18.236 10.815 1.00 54.06 113 GLY A CA 1
ATOM 814 C C . GLY A 1 113 ? 1.778 19.745 10.974 1.00 54.06 113 GLY A C 1
ATOM 815 O O . GLY A 1 113 ? 1.756 20.297 12.071 1.00 54.06 113 GLY A O 1
ATOM 816 N N . VAL A 1 114 ? 1.733 20.411 9.812 1.00 42.94 114 VAL A N 1
ATOM 817 C CA . VAL A 1 114 ? 1.866 21.863 9.583 1.00 42.94 114 VAL A CA 1
ATOM 818 C C . VAL A 1 114 ? 1.030 22.671 10.587 1.00 42.94 114 VAL A C 1
ATOM 820 O O . VAL A 1 114 ? -0.180 22.519 10.654 1.00 42.94 114 VAL A O 1
ATOM 823 N N . ASP A 1 115 ? 1.698 23.521 11.370 1.00 58.66 115 ASP A N 1
ATOM 824 C CA . ASP A 1 115 ? 1.136 24.405 12.410 1.00 58.66 115 ASP A CA 1
ATOM 825 C C . ASP A 1 115 ? 0.810 23.789 13.787 1.00 58.66 115 ASP A C 1
ATOM 827 O O . ASP A 1 115 ? 0.361 24.517 14.674 1.00 58.66 115 ASP A O 1
ATOM 831 N N . GLY A 1 116 ? 1.124 22.510 14.033 1.00 67.94 116 GLY A N 1
ATOM 832 C CA . GLY A 1 116 ? 1.004 21.905 15.370 1.00 67.94 116 GLY A CA 1
ATOM 833 C C . GLY A 1 116 ? -0.445 21.701 15.812 1.00 67.94 116 GLY A C 1
ATOM 834 O O . GLY A 1 116 ? -0.783 21.962 16.965 1.00 67.94 116 GLY A O 1
ATOM 835 N N . GLN A 1 117 ? -1.299 21.298 14.873 1.00 78.06 117 GLN A N 1
ATOM 836 C CA . GLN A 1 117 ? -2.693 20.970 15.145 1.00 78.06 117 GLN A CA 1
ATOM 837 C C . GLN A 1 117 ? -2.797 19.615 15.851 1.00 78.06 117 GLN A C 1
ATOM 839 O O . GLN A 1 117 ? -2.056 18.682 15.534 1.00 78.06 117 GLN A O 1
ATOM 844 N N . ASP A 1 118 ? -3.736 19.520 16.790 1.00 86.06 118 ASP A N 1
ATOM 845 C CA . ASP A 1 118 ? -4.111 18.244 17.391 1.00 86.06 118 ASP A CA 1
ATOM 846 C C . ASP A 1 118 ? -4.876 17.415 16.353 1.00 86.06 118 ASP A C 1
ATOM 848 O O . ASP A 1 118 ? -5.754 17.921 15.648 1.00 86.06 118 ASP A O 1
ATOM 852 N N . VAL A 1 119 ? -4.506 16.145 16.236 1.00 89.50 119 VAL A N 1
ATOM 853 C CA . VAL A 1 119 ? -5.063 15.196 15.277 1.00 89.50 119 VAL A CA 1
ATOM 854 C C . VAL A 1 119 ? -5.364 13.884 15.991 1.00 89.50 119 VAL A C 1
ATOM 856 O O . VAL A 1 119 ? -4.600 13.405 16.822 1.00 89.50 119 VAL A O 1
ATOM 859 N N . SER A 1 120 ? -6.492 13.276 15.662 1.00 91.94 120 SER A N 1
ATOM 860 C CA . SER A 1 120 ? -6.829 11.914 16.048 1.00 91.94 120 SER A CA 1
ATOM 861 C C . SER A 1 120 ? -6.366 10.961 14.958 1.00 91.94 120 SER A C 1
ATOM 863 O O . SER A 1 120 ? -6.865 11.000 13.834 1.00 91.94 120 SER A O 1
ATOM 865 N N . VAL A 1 121 ? -5.411 10.100 15.295 1.00 91.00 121 VAL A N 1
ATOM 866 C CA . VAL A 1 121 ? -4.896 9.056 14.412 1.00 91.00 121 VAL A CA 1
ATOM 867 C C . VAL A 1 121 ? -5.529 7.732 14.801 1.00 91.00 121 VAL A C 1
ATOM 869 O O . VAL A 1 121 ? -5.299 7.220 15.894 1.00 91.00 121 VAL A O 1
ATOM 872 N N . LEU A 1 122 ? -6.311 7.168 13.891 1.00 93.12 122 LEU A N 1
ATOM 873 C CA . LEU A 1 122 ? -6.948 5.871 14.015 1.00 93.12 122 LEU A CA 1
ATOM 874 C C . LEU A 1 122 ? -6.272 4.869 13.083 1.00 93.12 122 LEU A C 1
ATOM 876 O O . LEU A 1 122 ? -6.108 5.114 11.889 1.00 93.12 122 LEU A O 1
ATOM 880 N N . GLN A 1 123 ? -5.923 3.713 13.630 1.00 92.50 123 GLN A N 1
ATOM 881 C CA . GLN A 1 123 ? -5.492 2.548 12.875 1.00 92.50 123 GLN A CA 1
ATOM 882 C C . GLN A 1 123 ? -6.480 1.414 13.101 1.00 92.50 123 GLN A C 1
ATOM 884 O O . GLN A 1 123 ? -6.871 1.159 14.238 1.00 92.50 123 GLN A O 1
ATOM 889 N N . ALA A 1 124 ? -6.904 0.739 12.040 1.00 94.94 124 ALA A N 1
ATOM 890 C CA . ALA A 1 124 ? -7.862 -0.348 12.152 1.00 94.94 124 ALA A CA 1
ATOM 891 C C . ALA A 1 124 ? -7.535 -1.510 11.224 1.00 94.94 124 ALA A C 1
ATOM 893 O O . ALA A 1 124 ? -7.068 -1.309 10.104 1.00 94.94 124 ALA A O 1
ATOM 894 N N . LEU A 1 125 ? -7.819 -2.723 11.693 1.00 95.69 125 LEU A N 1
ATOM 895 C CA . LEU A 1 125 ? -7.709 -3.949 10.917 1.00 95.69 125 LEU A CA 1
ATOM 896 C C . LEU A 1 125 ? -9.056 -4.656 10.827 1.00 95.69 125 LEU A C 1
ATOM 898 O O . LEU A 1 125 ? -9.761 -4.799 11.826 1.00 95.69 125 LEU A O 1
ATOM 902 N N . LEU A 1 126 ? -9.400 -5.105 9.623 1.00 97.12 126 LEU A N 1
ATOM 903 C CA . LEU A 1 126 ? -10.622 -5.8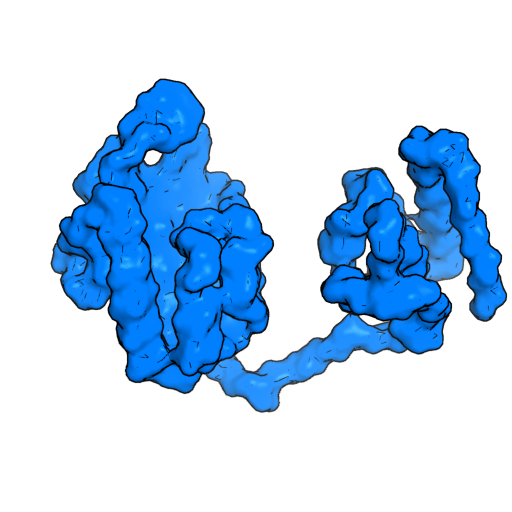45 9.340 1.00 97.12 126 LEU A CA 1
ATOM 904 C C . LEU A 1 126 ? -10.314 -7.013 8.390 1.00 97.12 126 LEU A C 1
ATOM 906 O O . LEU A 1 126 ? -10.045 -6.780 7.207 1.00 97.12 126 LEU A O 1
ATOM 910 N N . PRO A 1 127 ? -10.343 -8.267 8.869 1.00 96.69 127 PRO A N 1
ATOM 911 C CA . PRO A 1 127 ? -10.274 -9.431 7.995 1.00 96.69 127 PRO A CA 1
ATOM 912 C C . PRO A 1 127 ? -11.610 -9.638 7.258 1.00 96.69 127 PRO A C 1
ATOM 914 O O . PRO A 1 127 ? -12.684 -9.570 7.857 1.00 96.69 127 PRO A O 1
ATOM 917 N N . VAL A 1 128 ? -11.545 -9.921 5.956 1.00 95.06 128 VAL A N 1
ATOM 918 C CA . VAL A 1 128 ? -12.686 -10.200 5.069 1.00 95.06 128 VAL A CA 1
ATOM 919 C C . VAL A 1 128 ? -12.344 -11.419 4.210 1.00 95.06 128 VAL A C 1
ATOM 921 O O . VAL A 1 128 ? -11.610 -11.312 3.229 1.00 95.06 128 VAL A O 1
ATOM 924 N N . ASP A 1 129 ? -12.844 -12.596 4.599 1.00 93.31 129 ASP A N 1
ATOM 925 C CA . ASP A 1 129 ? -12.361 -13.888 4.078 1.00 93.31 129 ASP A CA 1
ATOM 926 C C . ASP A 1 129 ? -10.820 -13.940 4.131 1.00 93.31 129 ASP A C 1
ATOM 928 O O . ASP A 1 129 ? -10.252 -13.645 5.182 1.00 93.31 129 ASP A O 1
ATOM 932 N N . ARG A 1 130 ? -10.123 -14.276 3.038 1.00 93.69 130 ARG A N 1
ATOM 933 C CA . ARG A 1 130 ? -8.649 -14.306 2.985 1.00 93.69 130 ARG A CA 1
ATOM 934 C C . ARG A 1 130 ? -7.984 -12.931 2.844 1.00 93.69 130 ARG A C 1
ATOM 936 O O . ARG A 1 130 ? -6.757 -12.856 2.782 1.00 93.69 130 ARG A O 1
ATOM 943 N N . MET A 1 131 ? -8.768 -11.861 2.749 1.00 95.12 131 MET A N 1
ATOM 944 C CA . MET A 1 131 ? -8.265 -10.497 2.625 1.00 95.12 131 MET A CA 1
ATOM 945 C C . MET A 1 131 ? -8.124 -9.858 4.004 1.00 95.12 131 MET A C 1
ATOM 947 O O . MET A 1 131 ? -8.975 -10.026 4.873 1.00 95.12 131 MET A O 1
ATOM 951 N N . LEU A 1 132 ? -7.076 -9.068 4.193 1.00 95.44 132 LEU A N 1
ATOM 952 C CA . LEU A 1 132 ? -6.884 -8.206 5.349 1.00 95.44 132 LEU A CA 1
ATOM 953 C C . LEU A 1 132 ? -6.941 -6.749 4.896 1.00 95.44 132 LEU A C 1
ATOM 955 O O . LEU A 1 132 ? -6.144 -6.327 4.056 1.00 95.44 132 LEU A O 1
ATOM 959 N N . VAL A 1 133 ? -7.866 -5.980 5.465 1.00 96.00 133 VAL A N 1
ATOM 960 C CA . VAL A 1 133 ? -7.922 -4.525 5.311 1.00 96.00 133 VAL A CA 1
ATOM 961 C C . VAL A 1 133 ? -7.201 -3.898 6.493 1.00 96.00 133 VAL A C 1
ATOM 963 O O . VAL A 1 133 ? -7.623 -4.074 7.630 1.00 96.00 133 VAL A O 1
ATOM 966 N N . TYR A 1 134 ? -6.142 -3.144 6.231 1.00 94.38 134 TYR A N 1
ATOM 967 C CA . TYR A 1 134 ? -5.554 -2.203 7.175 1.00 94.38 134 TYR A CA 1
ATOM 968 C C . TYR A 1 134 ? -5.934 -0.780 6.767 1.00 94.38 134 TYR A C 1
ATOM 970 O O . TYR A 1 134 ? -5.845 -0.402 5.597 1.00 94.38 134 TYR A O 1
ATOM 978 N N . LEU A 1 135 ? -6.341 0.015 7.745 1.00 94.06 135 LEU A N 1
ATOM 979 C CA . LEU A 1 135 ? -6.682 1.416 7.595 1.00 94.06 135 LEU A CA 1
ATOM 980 C C . LEU A 1 135 ? -5.805 2.240 8.530 1.00 94.06 135 LEU A C 1
ATOM 982 O O . LEU A 1 135 ? -5.776 1.984 9.727 1.00 94.06 135 LEU A O 1
ATOM 986 N N . PHE A 1 136 ? -5.185 3.279 7.988 1.00 92.62 136 PHE A N 1
ATOM 987 C CA . PHE A 1 136 ? -4.709 4.434 8.736 1.00 92.62 136 PHE A CA 1
ATOM 988 C C . PHE A 1 136 ? -5.609 5.617 8.385 1.00 92.62 136 PHE A C 1
ATOM 990 O O . PHE A 1 136 ? -5.834 5.889 7.204 1.00 92.62 136 PHE A O 1
ATOM 997 N N . HIS A 1 137 ? -6.114 6.334 9.379 1.00 93.50 137 HIS A N 1
ATOM 998 C CA . HIS A 1 137 ? -6.941 7.515 9.184 1.00 93.50 137 HIS A CA 1
ATOM 999 C C . HIS A 1 137 ? -6.575 8.594 10.200 1.00 93.50 137 HIS A C 1
ATOM 1001 O O . HIS A 1 137 ? -6.508 8.329 11.394 1.00 93.50 137 HIS A O 1
ATOM 1007 N N . ALA A 1 138 ? -6.346 9.810 9.723 1.00 92.12 138 ALA A N 1
ATOM 1008 C CA . ALA A 1 138 ? -6.065 10.977 10.537 1.00 92.12 138 ALA A CA 1
ATOM 1009 C C . ALA A 1 138 ? -7.170 12.013 10.323 1.00 92.12 138 ALA A C 1
ATOM 1011 O O . ALA A 1 138 ? -7.413 12.422 9.183 1.00 92.12 138 ALA A O 1
ATOM 1012 N N . ASP A 1 139 ? -7.801 12.449 11.413 1.00 93.56 139 ASP A N 1
ATOM 1013 C CA . ASP A 1 139 ? -8.799 13.520 11.406 1.00 93.56 139 ASP A CA 1
ATOM 1014 C C . ASP A 1 139 ? -8.547 14.537 12.526 1.00 93.56 139 ASP A C 1
ATOM 1016 O O . ASP A 1 139 ? -7.863 14.247 13.500 1.00 93.56 139 ASP A O 1
ATOM 1020 N N . LEU A 1 140 ? -9.098 15.741 12.408 1.00 92.00 140 LEU A N 1
ATOM 1021 C CA . LEU A 1 140 ? -8.974 16.800 13.417 1.00 92.00 140 LEU A CA 1
ATOM 1022 C C . LEU A 1 140 ? -9.848 16.550 14.657 1.00 92.00 140 LEU A C 1
ATOM 1024 O O . LEU A 1 140 ? -9.732 17.267 15.647 1.00 92.00 140 LEU A O 1
ATOM 1028 N N . ASP A 1 141 ? -10.745 15.567 14.591 1.00 92.00 141 ASP A N 1
ATOM 1029 C CA . ASP A 1 141 ? -11.697 15.224 15.641 1.00 92.00 141 ASP A CA 1
ATOM 1030 C C . ASP A 1 141 ? -11.839 13.698 15.769 1.00 92.00 141 ASP A C 1
ATOM 1032 O O . ASP A 1 141 ? -11.919 12.978 14.773 1.00 92.00 141 ASP A O 1
ATOM 1036 N N . THR A 1 142 ? -11.874 13.197 17.003 1.00 92.31 142 THR A N 1
ATOM 1037 C CA . THR A 1 142 ? -11.950 11.762 17.318 1.00 92.31 142 THR A CA 1
ATOM 1038 C C . THR A 1 142 ? -13.252 11.104 16.846 1.00 92.31 142 THR A C 1
ATOM 1040 O O . THR A 1 142 ? -13.239 9.974 16.343 1.00 92.31 142 THR A O 1
ATOM 1043 N N . GLU A 1 143 ? -14.391 11.783 16.999 1.00 94.31 143 GLU A N 1
ATOM 1044 C CA . GLU A 1 143 ? -15.698 11.272 16.568 1.00 94.31 143 GLU A CA 1
ATOM 1045 C C . GLU A 1 143 ? -15.759 11.210 15.037 1.00 94.31 143 GLU A C 1
ATOM 1047 O O . GLU A 1 143 ? -16.223 10.222 14.457 1.00 94.31 143 GLU A O 1
ATOM 1052 N N . GLN A 1 144 ? -15.207 12.220 14.365 1.00 93.88 144 GLN A N 1
ATOM 1053 C CA . GLN A 1 144 ? -15.098 12.216 12.913 1.00 93.88 144 GLN A CA 1
ATOM 1054 C C . GLN A 1 144 ? -14.137 11.127 12.421 1.00 93.88 144 GLN A C 1
ATOM 1056 O O . GLN A 1 144 ? -14.481 10.405 11.485 1.00 93.88 144 GLN A O 1
ATOM 1061 N N . ALA A 1 145 ? -12.993 10.936 13.090 1.00 93.38 145 ALA A N 1
ATOM 1062 C CA . ALA A 1 145 ? -12.024 9.900 12.740 1.00 93.38 145 ALA A CA 1
ATOM 1063 C C . ALA A 1 145 ? -12.645 8.494 12.789 1.00 93.38 145 ALA A C 1
ATOM 1065 O O . ALA A 1 145 ? -12.509 7.709 11.850 1.00 93.38 145 ALA A O 1
ATOM 1066 N N . THR A 1 146 ? -13.376 8.180 13.862 1.00 95.81 146 THR A N 1
ATOM 1067 C CA . THR A 1 146 ? -14.069 6.888 14.020 1.00 95.81 146 THR A CA 1
ATOM 1068 C C . THR A 1 146 ? -15.222 6.716 13.025 1.00 95.81 146 THR A C 1
ATOM 1070 O O . THR A 1 146 ? -15.382 5.636 12.448 1.00 95.81 146 THR A O 1
ATOM 1073 N N . THR A 1 147 ? -15.983 7.776 12.742 1.00 96.00 147 THR A N 1
ATOM 1074 C CA . THR A 1 147 ? -17.074 7.763 11.748 1.00 96.00 147 THR A CA 1
ATOM 1075 C C . THR A 1 147 ? -16.550 7.523 10.329 1.00 96.00 147 THR A C 1
ATOM 1077 O O . THR A 1 147 ? -17.040 6.647 9.606 1.00 96.00 147 THR A O 1
ATOM 1080 N N . ASN A 1 148 ? -15.515 8.262 9.931 1.00 95.50 148 ASN A N 1
ATOM 1081 C CA . ASN A 1 148 ? -14.886 8.143 8.619 1.00 95.50 148 ASN A CA 1
ATOM 1082 C C . ASN A 1 148 ? -14.227 6.773 8.447 1.00 95.50 148 ASN A C 1
ATOM 1084 O O . ASN A 1 148 ? -14.424 6.123 7.420 1.00 95.50 148 ASN A O 1
ATOM 1088 N N . ALA A 1 149 ? -13.526 6.286 9.474 1.00 95.38 149 ALA A N 1
ATOM 1089 C CA . ALA A 1 149 ? -12.941 4.952 9.473 1.00 95.38 149 ALA A CA 1
ATOM 1090 C C . ALA A 1 149 ? -13.994 3.850 9.300 1.00 95.38 149 ALA A C 1
ATOM 1092 O O . ALA A 1 149 ? -13.838 2.980 8.443 1.00 95.38 149 ALA A O 1
ATOM 1093 N N . THR A 1 150 ? -15.097 3.923 10.052 1.00 96.56 150 THR A N 1
ATOM 1094 C CA . THR A 1 150 ? -16.224 2.981 9.933 1.00 96.56 150 THR A CA 1
ATOM 1095 C C . THR A 1 150 ? -16.798 2.979 8.517 1.00 96.56 150 THR A C 1
ATOM 1097 O O . THR A 1 150 ? -17.057 1.915 7.951 1.00 96.56 150 THR A O 1
ATOM 1100 N N . THR A 1 151 ? -16.949 4.162 7.916 1.00 95.75 151 THR A N 1
ATOM 1101 C CA . THR A 1 151 ? -17.462 4.312 6.548 1.00 95.75 151 THR A CA 1
ATOM 1102 C C . THR A 1 151 ? -16.506 3.682 5.531 1.00 95.75 151 THR A C 1
ATOM 1104 O O . THR A 1 151 ? -16.924 2.866 4.712 1.00 95.75 151 THR A O 1
ATOM 1107 N N . VAL A 1 152 ? -15.208 3.994 5.609 1.00 95.25 152 VAL A N 1
ATOM 1108 C CA . VAL A 1 152 ? -14.199 3.454 4.685 1.00 95.25 152 VAL A CA 1
ATOM 1109 C C . VAL A 1 152 ? -14.090 1.936 4.804 1.00 95.25 152 VAL A C 1
ATOM 1111 O O . VAL A 1 152 ? -14.100 1.255 3.780 1.00 95.25 152 VAL A O 1
ATOM 1114 N N . LEU A 1 153 ? -14.017 1.394 6.023 1.00 96.00 153 LEU A N 1
ATOM 1115 C CA . LEU A 1 153 ? -13.953 -0.053 6.246 1.00 96.00 153 LEU A CA 1
ATOM 1116 C C . LEU A 1 153 ? -15.210 -0.765 5.756 1.00 96.00 153 LEU A C 1
ATOM 1118 O O . LEU A 1 153 ? -15.101 -1.849 5.191 1.00 96.00 153 LEU A O 1
ATOM 1122 N N . THR A 1 154 ? -16.384 -0.153 5.922 1.00 94.62 154 THR A N 1
ATOM 1123 C CA . THR A 1 154 ? -17.643 -0.714 5.419 1.00 94.62 154 THR A CA 1
ATOM 1124 C C . THR A 1 154 ? -17.622 -0.844 3.907 1.00 94.62 154 THR A C 1
ATOM 1126 O O . THR A 1 154 ? -17.868 -1.927 3.390 1.00 94.62 154 THR A O 1
ATOM 1129 N N . GLU A 1 155 ? -17.231 0.220 3.213 1.00 92.88 155 GLU A N 1
ATOM 1130 C CA . GLU A 1 155 ? -17.116 0.213 1.757 1.00 92.88 155 GLU A CA 1
ATOM 1131 C C . GLU A 1 155 ? -16.043 -0.777 1.280 1.00 92.88 155 GLU A C 1
ATOM 1133 O O . GLU A 1 155 ? -16.253 -1.488 0.302 1.00 92.88 155 GLU A O 1
ATOM 1138 N N . GLN A 1 156 ? -14.899 -0.886 1.972 1.00 93.12 156 GLN A N 1
ATOM 1139 C CA . GLN A 1 156 ? -13.891 -1.897 1.622 1.00 93.12 156 GLN A CA 1
ATOM 1140 C C . GLN A 1 156 ? -14.405 -3.322 1.836 1.00 93.12 156 GLN A C 1
ATOM 1142 O O . GLN A 1 156 ? -14.191 -4.172 0.977 1.00 93.12 156 GLN A O 1
ATOM 1147 N N . ALA A 1 157 ? -15.095 -3.591 2.942 1.00 93.06 157 ALA A N 1
ATOM 1148 C CA . ALA A 1 157 ? -15.661 -4.906 3.208 1.00 93.06 157 ALA A CA 1
ATOM 1149 C C . ALA A 1 157 ? -16.716 -5.293 2.164 1.00 93.06 157 ALA A C 1
ATOM 1151 O O . ALA A 1 157 ? -16.682 -6.415 1.667 1.00 93.06 157 ALA A O 1
ATOM 1152 N N . ASP A 1 158 ? -17.592 -4.364 1.777 1.00 90.62 158 ASP A N 1
ATOM 1153 C CA . ASP A 1 158 ? -18.623 -4.605 0.764 1.00 90.62 158 ASP A CA 1
ATOM 1154 C C . ASP A 1 158 ? -18.011 -4.871 -0.620 1.00 90.62 158 ASP A C 1
ATOM 1156 O O . ASP A 1 158 ? -18.470 -5.749 -1.349 1.00 90.62 158 ASP A O 1
ATOM 1160 N N . LEU A 1 159 ? -16.929 -4.169 -0.971 1.00 89.19 159 LEU A N 1
ATOM 1161 C CA . LEU A 1 159 ? -16.177 -4.420 -2.205 1.00 89.19 159 LEU A CA 1
ATOM 1162 C C . LEU A 1 159 ? -15.483 -5.783 -2.215 1.00 89.19 159 LEU A C 1
ATOM 1164 O O . LEU A 1 159 ? -15.371 -6.406 -3.271 1.00 89.19 159 LEU A O 1
ATOM 1168 N N . LEU A 1 160 ? -14.980 -6.219 -1.061 1.00 91.00 160 LEU A N 1
ATOM 1169 C CA . LEU A 1 160 ? -14.245 -7.472 -0.921 1.00 91.00 160 LEU A CA 1
ATOM 1170 C C . LEU A 1 160 ? -15.156 -8.686 -0.725 1.00 91.00 160 LEU A C 1
ATOM 1172 O O . LEU A 1 160 ? -14.724 -9.796 -1.015 1.00 91.00 160 LEU A O 1
ATOM 1176 N N . ALA A 1 161 ? -16.402 -8.496 -0.284 1.00 86.69 161 ALA A N 1
ATOM 1177 C CA . ALA A 1 161 ? -17.345 -9.584 -0.022 1.00 86.69 161 ALA A CA 1
ATOM 1178 C C . ALA A 1 161 ? -17.567 -10.500 -1.238 1.00 86.69 161 ALA A C 1
ATOM 1180 O O . ALA A 1 161 ? -17.726 -11.708 -1.074 1.00 86.69 161 ALA A O 1
ATOM 1181 N N . ASP A 1 162 ? -17.529 -9.926 -2.443 1.00 82.25 162 ASP A N 1
ATOM 1182 C CA . ASP A 1 162 ? -17.675 -10.642 -3.714 1.00 82.25 162 ASP A CA 1
ATOM 1183 C C . ASP A 1 162 ? -16.361 -10.688 -4.525 1.00 82.25 162 ASP A C 1
ATOM 1185 O O . ASP A 1 162 ? -16.363 -11.038 -5.711 1.00 82.25 162 ASP A O 1
ATOM 1189 N N . PHE A 1 163 ? -15.229 -10.309 -3.922 1.00 83.25 163 PHE A N 1
ATOM 1190 C CA . PHE A 1 163 ? -13.934 -10.348 -4.594 1.00 83.25 163 PHE A CA 1
ATOM 1191 C C . PHE A 1 163 ? -13.400 -11.781 -4.632 1.00 83.25 163 PHE A C 1
ATOM 1193 O O . PHE A 1 163 ? -13.050 -12.356 -3.607 1.00 83.25 163 PHE A O 1
ATOM 1200 N N . GLU A 1 164 ? -13.280 -12.339 -5.835 1.00 78.44 164 GLU A N 1
ATOM 1201 C CA . GLU A 1 164 ? -12.539 -13.578 -6.062 1.00 78.44 164 GLU A CA 1
ATOM 1202 C C . GLU A 1 164 ? -11.175 -13.224 -6.678 1.00 78.44 164 GLU A C 1
ATOM 1204 O O . GLU A 1 164 ? -11.126 -12.772 -7.832 1.00 78.44 164 GLU A O 1
ATOM 1209 N N . PRO A 1 165 ? -10.063 -13.415 -5.944 1.00 68.00 165 PRO A N 1
ATOM 1210 C CA . PRO A 1 165 ? -8.732 -13.251 -6.503 1.00 68.00 165 PRO A CA 1
ATOM 1211 C C . PRO A 1 165 ? -8.555 -14.154 -7.722 1.00 68.00 165 PRO A C 1
ATOM 1213 O O . PRO A 1 165 ? -8.990 -15.307 -7.739 1.00 68.00 165 PRO A O 1
ATOM 1216 N N . THR A 1 166 ? -7.891 -13.648 -8.763 1.00 61.09 166 THR A N 1
ATOM 1217 C CA . THR A 1 166 ? -7.527 -14.513 -9.890 1.00 61.09 166 THR A CA 1
ATOM 1218 C C . THR A 1 166 ? -6.541 -15.563 -9.377 1.00 61.09 166 THR A C 1
ATOM 1220 O O . THR A 1 166 ? -5.503 -15.171 -8.844 1.00 61.09 166 THR A O 1
ATOM 1223 N N . PRO A 1 167 ? -6.815 -16.873 -9.533 1.00 64.75 167 PRO A N 1
ATOM 1224 C CA . PRO A 1 167 ? -5.880 -17.911 -9.121 1.00 64.75 167 PRO A CA 1
ATOM 1225 C C . PRO A 1 167 ? -4.487 -17.659 -9.702 1.00 64.75 167 PRO A C 1
ATOM 1227 O O . PRO A 1 167 ? -4.367 -17.242 -10.855 1.00 64.75 167 PRO A O 1
ATOM 1230 N N . GLN A 1 168 ? -3.431 -17.921 -8.930 1.00 54.41 168 GLN A N 1
ATOM 1231 C CA . GLN A 1 168 ? -2.052 -17.631 -9.345 1.00 54.41 168 GLN A CA 1
ATOM 1232 C C . GLN A 1 168 ? -1.671 -18.308 -10.675 1.00 54.41 168 GLN A C 1
ATOM 1234 O O . GLN A 1 168 ? -0.899 -17.758 -11.454 1.00 54.41 168 GLN A O 1
ATOM 1239 N N . ASP A 1 169 ? -2.228 -19.487 -10.961 1.00 65.62 169 ASP A N 1
ATOM 1240 C CA . ASP A 1 169 ? -2.059 -20.215 -12.225 1.00 65.62 169 ASP A CA 1
ATOM 1241 C C . ASP A 1 169 ? -2.895 -19.644 -13.389 1.00 65.62 169 ASP A C 1
ATOM 1243 O O . ASP A 1 169 ? -2.649 -19.970 -14.552 1.00 65.62 169 ASP A O 1
ATOM 1247 N N . GLY A 1 170 ? -3.857 -18.772 -13.086 1.00 57.84 170 GLY A N 1
ATOM 1248 C CA . GLY A 1 170 ? -4.623 -17.959 -14.028 1.00 57.84 170 GLY A CA 1
ATOM 1249 C C . GLY A 1 170 ? -3.995 -16.595 -14.334 1.00 57.84 170 GLY A C 1
ATOM 1250 O O . GLY A 1 170 ? -4.379 -15.965 -15.323 1.00 57.84 170 GLY A O 1
ATOM 1251 N N . ILE A 1 171 ? -3.016 -16.142 -13.543 1.00 58.41 171 ILE A N 1
ATOM 1252 C CA . ILE A 1 171 ? -2.235 -14.936 -13.832 1.00 58.41 171 ILE A CA 1
ATOM 1253 C C . ILE A 1 171 ? -1.137 -15.319 -14.825 1.00 58.41 171 ILE A C 1
ATOM 1255 O O . ILE A 1 171 ? -0.169 -16.000 -14.488 1.00 58.41 171 ILE A O 1
ATOM 1259 N N . ALA A 1 172 ? -1.282 -14.888 -16.079 1.00 59.78 172 ALA A N 1
ATOM 1260 C CA . ALA A 1 172 ? -0.231 -15.082 -17.067 1.00 59.78 172 ALA A CA 1
ATOM 1261 C C . ALA A 1 172 ? 1.060 -14.412 -16.574 1.00 59.78 172 ALA A C 1
ATOM 1263 O O . ALA A 1 172 ? 1.058 -13.221 -16.260 1.00 59.78 172 ALA A O 1
ATOM 1264 N N . ALA A 1 173 ? 2.160 -15.169 -16.526 1.00 56.12 173 ALA A N 1
ATOM 1265 C CA . ALA A 1 173 ? 3.468 -14.594 -16.251 1.00 56.12 173 ALA A CA 1
ATOM 1266 C C . ALA A 1 173 ? 3.745 -13.509 -17.298 1.00 56.12 173 ALA A C 1
ATOM 1268 O O . ALA A 1 173 ? 3.818 -13.792 -18.498 1.00 56.12 173 ALA A O 1
ATOM 1269 N N . LEU A 1 174 ? 3.869 -12.262 -16.846 1.00 55.16 174 LEU A N 1
ATOM 1270 C CA . LEU A 1 174 ? 4.396 -11.204 -17.692 1.00 55.16 174 LEU A CA 1
ATOM 1271 C C . LEU A 1 174 ? 5.829 -11.598 -18.033 1.00 55.16 174 LEU A C 1
ATOM 1273 O O . LEU A 1 174 ? 6.590 -11.955 -17.136 1.00 55.16 174 LEU A O 1
ATOM 1277 N N . ASN A 1 175 ? 6.186 -11.583 -19.319 1.00 69.25 175 ASN A N 1
ATOM 1278 C CA . ASN A 1 175 ? 7.588 -11.709 -19.685 1.00 69.25 175 ASN A CA 1
ATOM 1279 C C . ASN A 1 175 ? 8.283 -10.451 -19.144 1.00 69.25 175 ASN A C 1
ATOM 1281 O O . ASN A 1 175 ? 7.971 -9.374 -19.658 1.00 69.25 175 ASN A O 1
ATOM 1285 N N . PRO A 1 176 ? 9.149 -10.551 -18.114 1.00 65.12 176 PRO A N 1
ATOM 1286 C CA . PRO A 1 176 ? 9.837 -9.377 -17.610 1.00 65.12 176 PRO A CA 1
ATOM 1287 C C . PRO A 1 176 ? 10.713 -8.788 -18.715 1.00 65.12 176 PRO A C 1
ATOM 1289 O O . PRO A 1 176 ? 10.810 -7.580 -18.781 1.00 65.12 176 PRO A O 1
ATOM 1292 N N . ASP A 1 177 ? 11.229 -9.606 -19.642 1.00 72.50 177 ASP A N 1
ATOM 1293 C CA . ASP A 1 177 ? 12.053 -9.194 -20.779 1.00 72.50 177 ASP A CA 1
ATOM 1294 C C . ASP A 1 177 ? 11.393 -9.496 -22.139 1.00 72.50 177 ASP A C 1
ATOM 1296 O O . ASP A 1 177 ? 11.783 -10.434 -22.843 1.00 72.50 177 ASP A O 1
ATOM 1300 N N . PRO A 1 178 ? 10.373 -8.729 -22.564 1.00 75.50 178 PRO A N 1
ATOM 1301 C CA . PRO A 1 178 ? 9.668 -8.988 -23.819 1.00 75.50 178 PRO A CA 1
ATOM 1302 C C . PRO A 1 178 ? 10.534 -8.821 -25.077 1.00 75.50 178 PRO A C 1
ATOM 1304 O O . PRO A 1 178 ? 10.105 -9.239 -26.154 1.00 75.50 178 PRO A O 1
ATOM 1307 N N . PHE A 1 179 ? 11.726 -8.226 -24.962 1.00 82.75 179 PHE A N 1
ATOM 1308 C CA . PHE A 1 179 ? 12.597 -7.897 -26.094 1.00 82.75 179 PHE A CA 1
ATOM 1309 C C . PHE A 1 179 ? 13.980 -8.569 -26.033 1.00 82.75 179 PHE A C 1
ATOM 1311 O O . PHE A 1 179 ? 14.833 -8.283 -26.882 1.00 82.75 179 PHE A O 1
ATOM 1318 N N . ASP A 1 180 ? 14.201 -9.472 -25.078 1.00 86.12 180 ASP A N 1
ATOM 1319 C CA . ASP A 1 180 ? 15.483 -10.132 -24.812 1.00 86.12 180 ASP A CA 1
ATOM 1320 C C . ASP A 1 180 ? 16.646 -9.125 -24.609 1.00 86.12 180 ASP A C 1
ATOM 1322 O O . ASP A 1 180 ? 17.750 -9.310 -25.138 1.00 86.12 180 ASP A O 1
ATOM 1326 N N . LEU A 1 181 ? 16.399 -8.008 -23.911 1.00 84.50 181 LEU A N 1
ATOM 1327 C CA . LEU A 1 181 ? 17.395 -6.971 -23.624 1.00 84.50 181 LEU A CA 1
ATOM 1328 C C . LEU A 1 181 ? 18.448 -7.432 -22.616 1.00 84.50 181 LEU A C 1
ATOM 1330 O O . LEU A 1 181 ? 19.606 -7.022 -22.738 1.00 84.50 181 LEU A O 1
ATOM 1334 N N . GLU A 1 182 ? 18.107 -8.312 -21.670 1.00 86.31 182 GLU A N 1
ATOM 1335 C CA . GLU A 1 182 ? 19.069 -8.840 -20.695 1.00 86.31 182 GLU A CA 1
ATOM 1336 C C . GLU A 1 182 ? 20.250 -9.523 -21.395 1.00 86.31 182 GLU A C 1
ATOM 1338 O O . GLU A 1 182 ? 21.414 -9.284 -21.051 1.00 86.31 182 GLU A O 1
ATOM 1343 N N . GLY A 1 183 ? 19.955 -10.326 -22.423 1.00 84.31 183 GLY A N 1
ATOM 1344 C CA . GLY A 1 183 ? 20.954 -11.024 -23.233 1.00 84.31 183 GLY A CA 1
ATOM 1345 C C . GLY A 1 183 ? 21.809 -10.097 -24.106 1.00 84.31 183 GLY A C 1
ATOM 1346 O O . GLY A 1 183 ? 22.852 -10.515 -24.610 1.00 84.31 183 GLY A O 1
ATOM 1347 N N . ARG A 1 184 ? 21.389 -8.838 -24.283 1.00 85.50 184 ARG A N 1
ATOM 1348 C CA . ARG A 1 184 ? 22.116 -7.799 -25.036 1.00 85.50 184 ARG A CA 1
ATOM 1349 C C . ARG A 1 184 ? 22.910 -6.867 -24.122 1.00 85.50 184 ARG A C 1
ATOM 1351 O O . ARG A 1 184 ? 23.833 -6.198 -24.587 1.00 85.50 184 ARG A O 1
ATOM 1358 N N . ALA A 1 185 ? 22.580 -6.822 -22.833 1.00 86.31 185 ALA A N 1
ATOM 1359 C CA . ALA A 1 185 ? 23.289 -6.028 -21.845 1.00 86.31 185 ALA A CA 1
ATOM 1360 C C . ALA A 1 185 ? 24.612 -6.696 -21.452 1.00 86.31 185 ALA A C 1
ATOM 1362 O O . ALA A 1 185 ? 24.643 -7.843 -21.001 1.00 86.31 185 ALA A O 1
ATOM 1363 N N . ALA A 1 186 ? 25.713 -5.952 -21.568 1.00 87.00 186 ALA A N 1
ATOM 1364 C CA . ALA A 1 186 ? 26.997 -6.388 -21.030 1.00 87.00 186 ALA A CA 1
ATOM 1365 C C . ALA A 1 186 ? 26.918 -6.561 -19.503 1.00 87.00 186 ALA A C 1
ATOM 1367 O O . ALA A 1 186 ? 26.167 -5.854 -18.834 1.00 87.00 186 ALA A O 1
ATOM 1368 N N . ASP A 1 187 ? 27.702 -7.489 -18.954 1.00 86.75 187 ASP A N 1
ATOM 1369 C CA . ASP A 1 187 ? 27.721 -7.737 -17.513 1.00 86.75 187 ASP A CA 1
ATOM 1370 C C . ASP A 1 187 ? 28.651 -6.744 -16.801 1.00 86.75 187 ASP A C 1
ATOM 1372 O O . ASP A 1 187 ? 29.854 -6.704 -17.100 1.00 86.75 187 ASP A O 1
ATOM 1376 N N . PRO A 1 188 ? 28.134 -5.931 -15.862 1.00 85.88 188 PRO A N 1
ATOM 1377 C CA . PRO A 1 188 ? 28.981 -5.110 -15.010 1.00 85.88 188 PRO A CA 1
ATOM 1378 C C . PRO A 1 188 ? 29.787 -6.002 -14.049 1.00 85.88 188 PRO A C 1
ATOM 1380 O O . PRO A 1 188 ? 29.340 -7.088 -13.676 1.00 85.88 188 PRO A O 1
ATOM 1383 N N . PRO A 1 189 ? 30.985 -5.577 -13.615 1.00 82.38 189 PRO A N 1
ATOM 1384 C CA . PRO A 1 189 ? 31.769 -6.354 -12.663 1.00 82.38 189 PRO A CA 1
ATOM 1385 C C . PRO A 1 189 ? 31.106 -6.350 -11.276 1.00 82.38 189 PRO A C 1
ATOM 1387 O O . PRO A 1 189 ? 30.700 -5.298 -10.782 1.00 82.38 189 PRO A O 1
ATOM 1390 N N . GLY A 1 190 ? 31.060 -7.515 -10.625 1.00 81.31 190 GLY A N 1
ATOM 1391 C CA . GLY A 1 190 ? 30.478 -7.698 -9.290 1.00 81.31 190 GLY A CA 1
ATOM 1392 C C . GLY A 1 190 ? 29.139 -8.439 -9.309 1.00 81.31 190 GLY A C 1
ATOM 1393 O O . GLY A 1 190 ? 28.711 -8.945 -10.343 1.00 81.31 190 GLY A O 1
ATOM 1394 N N . THR A 1 191 ? 28.496 -8.532 -8.145 1.00 83.19 191 THR A N 1
ATOM 1395 C CA . THR A 1 191 ? 27.167 -9.146 -8.002 1.00 83.19 191 THR A CA 1
ATOM 1396 C C . THR A 1 191 ? 26.087 -8.116 -8.307 1.00 83.19 191 THR A C 1
ATOM 1398 O O . THR A 1 191 ? 26.167 -6.983 -7.823 1.00 83.19 191 THR A O 1
ATOM 1401 N N . LEU A 1 192 ? 25.089 -8.505 -9.105 1.00 80.88 192 LEU A N 1
ATOM 1402 C CA . LEU A 1 192 ? 23.949 -7.645 -9.411 1.00 80.88 192 LEU A CA 1
ATOM 1403 C C . LEU A 1 192 ? 23.191 -7.274 -8.131 1.00 80.88 192 LEU A C 1
ATOM 1405 O O . LEU A 1 192 ? 22.983 -8.110 -7.251 1.00 80.88 192 LEU A O 1
ATOM 1409 N N . THR A 1 193 ? 22.784 -6.015 -8.033 1.00 76.81 193 THR A N 1
ATOM 1410 C CA . THR A 1 193 ? 21.891 -5.532 -6.982 1.00 76.81 193 THR A CA 1
ATOM 1411 C C . THR A 1 193 ? 20.440 -5.839 -7.340 1.00 76.81 193 THR A C 1
ATOM 1413 O O . THR A 1 193 ? 20.109 -6.145 -8.489 1.00 76.81 193 THR A O 1
ATOM 1416 N N . ASN A 1 194 ? 19.559 -5.679 -6.356 1.00 71.56 194 ASN A N 1
ATOM 1417 C CA . ASN A 1 194 ? 18.105 -5.735 -6.513 1.00 71.56 194 ASN A CA 1
ATOM 1418 C C . ASN A 1 194 ? 17.523 -4.668 -7.465 1.00 71.56 194 ASN A C 1
ATOM 1420 O O . ASN A 1 194 ? 16.352 -4.754 -7.804 1.00 71.56 194 ASN A O 1
ATOM 1424 N N . PHE A 1 195 ? 18.314 -3.686 -7.910 1.00 69.44 195 PHE A N 1
ATOM 1425 C CA . PHE A 1 195 ? 17.903 -2.686 -8.904 1.00 69.44 195 PHE A CA 1
ATOM 1426 C C . PHE A 1 195 ? 18.124 -3.146 -10.356 1.00 69.44 195 PHE A C 1
ATOM 1428 O O . PHE A 1 195 ? 17.835 -2.406 -11.298 1.00 69.44 195 PHE A O 1
ATOM 1435 N N . SER A 1 196 ? 18.649 -4.360 -10.557 1.00 81.56 196 SER A N 1
ATOM 1436 C CA . SER A 1 196 ? 18.765 -4.957 -11.889 1.00 81.56 196 SER A CA 1
ATOM 1437 C C . SER A 1 196 ? 17.424 -5.534 -12.339 1.00 81.56 196 SER A C 1
ATOM 1439 O O . SER A 1 196 ? 16.712 -6.125 -11.535 1.00 81.56 196 SER A O 1
ATOM 1441 N N . GLY A 1 197 ? 17.092 -5.404 -13.623 1.00 77.38 197 GLY A N 1
ATOM 1442 C CA . GLY A 1 197 ? 15.836 -5.941 -14.161 1.00 77.38 197 GLY A CA 1
ATOM 1443 C C . GLY A 1 197 ? 14.719 -4.931 -14.403 1.00 77.38 197 GLY A C 1
ATOM 1444 O O . GLY A 1 197 ? 13.617 -5.337 -14.748 1.00 77.38 197 GLY A O 1
ATOM 1445 N N . SER A 1 198 ? 14.979 -3.632 -14.247 1.00 72.19 198 SER A N 1
ATOM 1446 C CA . SER A 1 198 ? 13.987 -2.588 -14.531 1.00 72.19 198 SER A CA 1
ATOM 1447 C C . SER A 1 198 ? 13.638 -2.532 -16.021 1.00 72.19 198 SER A C 1
ATOM 1449 O O . SER A 1 198 ? 14.514 -2.187 -16.813 1.00 72.19 198 SER A O 1
ATOM 1451 N N . TYR A 1 199 ? 12.370 -2.784 -16.374 1.00 72.19 199 TYR A N 1
ATOM 1452 C CA . TYR A 1 199 ? 11.850 -2.650 -17.747 1.00 72.19 199 TYR A CA 1
ATOM 1453 C C . TYR A 1 199 ? 10.975 -1.431 -17.994 1.00 72.19 199 TYR A C 1
ATOM 1455 O O . TYR A 1 199 ? 10.880 -0.969 -19.134 1.00 72.19 199 TYR A O 1
ATOM 1463 N N . ASP A 1 200 ? 10.360 -0.896 -16.944 1.00 77.56 200 ASP A N 1
ATOM 1464 C CA . ASP A 1 200 ? 9.535 0.294 -17.034 1.00 77.56 200 ASP A CA 1
ATOM 1465 C C . ASP A 1 200 ? 10.360 1.578 -16.850 1.00 77.56 200 ASP A C 1
ATOM 1467 O O . ASP A 1 200 ? 11.448 1.591 -16.260 1.00 77.56 200 ASP A O 1
ATOM 1471 N N . LEU A 1 201 ? 9.829 2.672 -17.398 1.00 83.31 201 LEU A N 1
ATOM 1472 C CA . LEU A 1 201 ? 10.476 3.978 -17.373 1.00 83.31 201 LEU A CA 1
ATOM 1473 C C . LEU A 1 201 ? 10.624 4.496 -15.941 1.00 83.31 201 LEU A C 1
ATOM 1475 O O . LEU A 1 201 ? 11.671 5.029 -15.592 1.00 83.31 201 LEU A O 1
ATOM 1479 N N . ASP A 1 202 ? 9.593 4.341 -15.114 1.00 80.88 202 ASP A N 1
ATOM 1480 C CA . ASP A 1 202 ? 9.562 4.937 -13.781 1.00 80.88 202 ASP A CA 1
ATOM 1481 C C . ASP A 1 202 ? 10.577 4.274 -12.840 1.00 80.88 202 ASP A C 1
ATOM 1483 O O . ASP A 1 202 ? 11.251 4.970 -12.080 1.00 80.88 202 ASP A O 1
ATOM 1487 N N . SER A 1 203 ? 10.760 2.959 -12.937 1.00 71.44 203 SER A N 1
ATOM 1488 C CA . SER A 1 203 ? 11.785 2.209 -12.209 1.00 71.44 203 SER A CA 1
ATOM 1489 C C . SER A 1 203 ? 13.199 2.603 -12.638 1.00 71.44 203 SER A C 1
ATOM 1491 O O . SER A 1 203 ? 14.063 2.789 -11.780 1.00 71.44 203 SER A O 1
ATOM 1493 N N . TYR A 1 204 ? 13.436 2.825 -13.936 1.00 84.00 204 TYR A N 1
ATOM 1494 C CA . TYR A 1 204 ? 14.721 3.338 -14.423 1.00 84.00 204 TYR A CA 1
ATOM 1495 C C . TYR A 1 204 ? 15.023 4.737 -13.879 1.00 84.00 204 TYR A C 1
ATOM 1497 O O . TYR A 1 204 ? 16.140 5.009 -13.444 1.00 84.00 204 TYR A O 1
ATOM 1505 N N . LEU A 1 205 ? 14.026 5.622 -13.859 1.00 85.88 205 LEU A N 1
ATOM 1506 C CA . LEU A 1 205 ? 14.215 7.009 -13.438 1.00 85.88 205 LEU A CA 1
ATOM 1507 C C . LEU A 1 205 ? 14.616 7.152 -11.962 1.00 85.88 205 LEU A C 1
ATOM 1509 O O . LEU A 1 205 ? 15.196 8.170 -11.597 1.00 85.88 205 LEU A O 1
ATOM 1513 N N . ARG A 1 206 ? 14.403 6.126 -11.125 1.00 78.94 206 ARG A N 1
ATOM 1514 C CA . ARG A 1 206 ? 14.895 6.089 -9.732 1.00 78.94 206 ARG A CA 1
ATOM 1515 C C . ARG A 1 206 ? 16.420 6.061 -9.627 1.00 78.94 206 ARG A C 1
ATOM 1517 O O . ARG A 1 206 ? 16.966 6.403 -8.583 1.00 78.94 206 ARG A O 1
ATOM 1524 N N . VAL A 1 207 ? 17.094 5.623 -10.686 1.00 73.62 207 VAL A N 1
ATOM 1525 C CA . VAL A 1 207 ? 18.557 5.508 -10.767 1.00 73.62 207 VAL A CA 1
ATOM 1526 C C . VAL A 1 207 ? 19.146 6.377 -11.884 1.00 73.62 207 VAL A C 1
ATOM 1528 O O . VAL A 1 207 ? 20.327 6.244 -12.198 1.00 73.62 207 VAL A O 1
ATOM 1531 N N . ALA A 1 208 ? 18.333 7.245 -12.493 1.00 83.88 208 ALA A N 1
ATOM 1532 C CA . ALA A 1 208 ? 18.763 8.188 -13.519 1.00 83.88 208 ALA A CA 1
ATOM 1533 C C . ALA A 1 208 ? 19.582 9.342 -12.920 1.00 83.88 208 ALA A C 1
ATOM 1535 O O . ALA A 1 208 ? 19.465 9.674 -11.740 1.00 83.88 208 ALA A O 1
ATOM 1536 N N . ILE A 1 209 ? 20.409 9.968 -13.754 1.00 83.69 209 ILE A N 1
ATOM 1537 C CA . ILE A 1 209 ? 21.304 11.061 -13.364 1.00 83.69 209 ILE A CA 1
ATOM 1538 C C . ILE A 1 209 ? 20.506 12.357 -13.204 1.00 83.69 209 ILE A C 1
ATOM 1540 O O . ILE A 1 209 ? 20.672 13.071 -12.218 1.00 83.69 209 ILE A O 1
ATOM 1544 N N . ALA A 1 210 ? 19.628 12.639 -14.167 1.00 88.44 210 ALA A N 1
ATOM 1545 C CA . ALA A 1 210 ? 18.694 13.760 -14.136 1.00 88.44 210 ALA A CA 1
ATOM 1546 C C . ALA A 1 210 ? 17.285 13.265 -14.511 1.00 88.44 210 ALA A C 1
ATOM 1548 O O . ALA A 1 210 ? 16.881 13.403 -15.671 1.00 88.44 210 ALA A O 1
ATOM 1549 N N . PRO A 1 211 ? 16.537 12.671 -13.561 1.00 85.56 211 PRO A N 1
ATOM 1550 C CA . PRO A 1 211 ? 15.309 11.930 -13.842 1.00 85.56 211 PRO A CA 1
ATOM 1551 C C . PRO A 1 211 ? 14.276 12.695 -14.680 1.00 85.56 211 PRO A C 1
ATOM 1553 O O . PRO A 1 211 ? 13.717 12.151 -15.628 1.00 85.56 211 PRO A O 1
ATOM 1556 N N . GLU A 1 212 ? 14.036 13.972 -14.396 1.00 92.19 212 GLU A N 1
ATOM 1557 C CA . GLU A 1 212 ? 13.051 14.776 -15.125 1.00 92.19 212 GLU A CA 1
ATOM 1558 C C . GLU A 1 212 ? 13.484 15.023 -16.575 1.00 92.19 212 GLU A C 1
ATOM 1560 O O . GLU A 1 212 ? 12.696 14.844 -17.503 1.00 92.19 212 GLU A O 1
ATOM 1565 N N . ARG A 1 213 ? 14.759 15.369 -16.784 1.00 92.81 213 ARG A N 1
ATOM 1566 C CA . ARG A 1 213 ? 15.312 15.643 -18.120 1.00 92.81 213 ARG A CA 1
ATOM 1567 C C . ARG A 1 213 ? 15.412 14.369 -18.947 1.00 92.81 213 ARG A C 1
ATOM 1569 O O . ARG A 1 213 ? 15.098 14.364 -20.133 1.00 92.81 213 ARG A O 1
ATOM 1576 N N . GLU A 1 214 ? 15.854 13.281 -18.329 1.00 92.06 214 GLU A N 1
ATOM 1577 C CA . GLU A 1 214 ? 15.972 11.994 -19.002 1.00 92.06 214 GLU A CA 1
ATOM 1578 C C . GLU A 1 214 ? 14.604 11.408 -19.348 1.00 92.06 214 GLU A C 1
ATOM 1580 O O . GLU A 1 214 ? 14.454 10.841 -20.429 1.00 92.06 214 GLU A O 1
ATOM 1585 N N . ARG A 1 215 ? 13.589 11.608 -18.495 1.00 94.25 215 ARG A N 1
ATOM 1586 C CA . ARG A 1 215 ? 12.194 11.268 -18.807 1.00 94.25 215 ARG A CA 1
ATOM 1587 C C . ARG A 1 215 ? 11.738 11.957 -20.088 1.00 94.25 215 ARG A C 1
ATOM 1589 O O . ARG A 1 215 ? 11.223 11.280 -20.974 1.00 94.25 215 ARG A O 1
ATOM 1596 N N . GLU A 1 216 ? 11.917 13.275 -20.179 1.00 95.50 216 GLU A N 1
ATOM 1597 C CA . GLU A 1 216 ? 11.530 14.054 -21.362 1.00 95.50 216 GLU A CA 1
ATOM 1598 C C . GLU A 1 216 ? 12.232 13.524 -22.617 1.00 95.50 216 GLU A C 1
ATOM 1600 O O . GLU A 1 216 ? 11.574 13.180 -23.597 1.00 95.50 216 GLU A O 1
ATOM 1605 N N . VAL A 1 217 ? 13.555 13.347 -22.556 1.00 94.62 217 VAL A N 1
ATOM 1606 C CA . VAL A 1 217 ? 14.340 12.825 -23.682 1.00 94.62 217 VAL A CA 1
ATOM 1607 C C . VAL A 1 217 ? 13.861 11.434 -24.111 1.00 94.62 217 VAL A C 1
ATOM 1609 O O . VAL A 1 217 ? 13.708 11.194 -25.306 1.00 94.62 217 VAL A O 1
ATOM 1612 N N . LEU A 1 218 ? 13.623 10.512 -23.177 1.00 93.12 218 LEU A N 1
ATOM 1613 C CA . LEU A 1 218 ? 13.174 9.153 -23.494 1.00 93.12 218 LEU A CA 1
ATOM 1614 C C . LEU A 1 218 ? 11.787 9.155 -24.148 1.00 93.12 218 LEU A C 1
ATOM 1616 O O . LEU A 1 218 ? 11.598 8.540 -25.202 1.00 93.12 218 LEU A O 1
ATOM 1620 N N . LEU A 1 219 ? 10.827 9.867 -23.555 1.00 93.94 219 LEU A N 1
ATOM 1621 C CA . LEU A 1 219 ? 9.452 9.919 -24.054 1.00 93.94 219 LEU A CA 1
ATOM 1622 C C . LEU A 1 219 ? 9.361 10.597 -25.428 1.00 93.94 219 LEU A C 1
ATOM 1624 O O . LEU A 1 219 ? 8.673 10.086 -26.313 1.00 93.94 219 LEU A O 1
ATOM 1628 N N . ASP A 1 220 ? 10.109 11.679 -25.648 1.00 95.00 220 ASP A N 1
ATOM 1629 C CA . ASP A 1 220 ? 10.118 12.402 -26.925 1.00 95.00 220 ASP A CA 1
ATOM 1630 C C . ASP A 1 220 ? 10.780 11.603 -28.059 1.00 95.00 220 ASP A C 1
ATOM 1632 O O . ASP A 1 220 ? 10.502 11.830 -29.241 1.00 95.00 220 ASP A O 1
ATOM 1636 N N . ASN A 1 221 ? 11.639 10.638 -27.718 1.00 91.56 221 ASN A N 1
ATOM 1637 C CA . ASN A 1 221 ? 12.434 9.879 -28.680 1.00 91.56 221 ASN A CA 1
ATOM 1638 C C . ASN A 1 221 ? 12.028 8.404 -28.772 1.00 91.56 221 ASN A C 1
ATOM 1640 O O . ASN A 1 221 ? 12.834 7.554 -29.126 1.00 91.56 221 ASN A O 1
ATOM 1644 N N . GLY A 1 222 ? 10.751 8.090 -28.552 1.00 89.38 222 GLY A N 1
ATOM 1645 C CA . GLY A 1 222 ? 10.206 6.775 -28.903 1.00 89.38 222 GLY A CA 1
ATOM 1646 C C . GLY A 1 222 ? 10.749 5.634 -28.048 1.00 89.38 222 GLY A C 1
ATOM 1647 O O . GLY A 1 222 ? 10.976 4.544 -28.575 1.00 89.38 222 GLY A O 1
ATOM 1648 N N . TYR A 1 223 ? 10.955 5.893 -26.758 1.00 91.25 223 TYR A N 1
ATOM 1649 C CA . TYR A 1 223 ? 11.212 4.872 -25.750 1.00 91.25 223 TYR A CA 1
ATOM 1650 C C . TYR A 1 223 ? 10.173 3.746 -25.806 1.00 91.25 223 TYR A C 1
ATOM 1652 O O . TYR A 1 223 ? 8.966 3.992 -25.832 1.00 91.25 223 TYR A O 1
ATOM 1660 N N . VAL A 1 224 ? 10.661 2.507 -25.807 1.00 88.31 224 VAL A N 1
ATOM 1661 C CA . VAL A 1 224 ? 9.838 1.288 -25.789 1.00 88.31 224 VAL A CA 1
ATOM 1662 C C . VAL A 1 224 ? 10.064 0.494 -24.504 1.00 88.31 224 VAL A C 1
ATOM 1664 O O . VAL A 1 224 ? 9.136 -0.124 -23.991 1.00 88.31 224 VAL A O 1
ATOM 1667 N N . GLY A 1 225 ? 11.284 0.524 -23.974 1.00 87.00 225 GLY A N 1
ATOM 1668 C CA . GLY A 1 225 ? 11.650 -0.177 -22.753 1.00 87.00 225 GLY A CA 1
ATOM 1669 C C . GLY A 1 225 ? 13.110 0.057 -22.398 1.00 87.00 225 GLY A C 1
ATOM 1670 O O . GLY A 1 225 ? 13.882 0.620 -23.179 1.00 87.00 225 GLY A O 1
ATOM 1671 N N . THR A 1 226 ? 13.494 -0.378 -21.208 1.00 89.44 226 THR A N 1
ATOM 1672 C CA . THR A 1 226 ? 14.886 -0.352 -20.749 1.00 89.44 226 THR A CA 1
ATOM 1673 C C . THR A 1 226 ? 15.250 -1.672 -20.092 1.00 89.44 226 THR A C 1
ATOM 1675 O O . THR A 1 226 ? 14.380 -2.473 -19.796 1.00 89.44 226 THR A O 1
ATOM 1678 N N . TYR A 1 227 ? 16.531 -1.925 -19.892 1.00 89.75 227 TYR A N 1
ATOM 1679 C CA . TYR A 1 227 ? 17.011 -2.944 -18.979 1.00 89.75 227 TYR A CA 1
ATOM 1680 C C . TYR A 1 227 ? 18.247 -2.425 -18.275 1.00 89.75 227 TYR A C 1
ATOM 1682 O O . TYR A 1 227 ? 19.184 -1.943 -18.917 1.00 89.75 227 TYR A O 1
ATOM 1690 N N . VAL A 1 228 ? 18.260 -2.549 -16.953 1.00 87.94 228 VAL A N 1
ATOM 1691 C CA . VAL A 1 228 ? 19.362 -2.095 -16.107 1.00 87.94 228 VAL A CA 1
ATOM 1692 C C . VAL A 1 228 ? 20.054 -3.307 -15.491 1.00 87.94 228 VAL A C 1
ATOM 1694 O O . VAL A 1 228 ? 19.400 -4.151 -14.884 1.00 87.94 228 VAL A O 1
ATOM 1697 N N . LYS A 1 229 ? 21.384 -3.366 -15.599 1.00 87.81 229 LYS A N 1
ATOM 1698 C CA . LYS A 1 229 ? 22.256 -4.187 -14.749 1.00 87.81 229 LYS A CA 1
ATOM 1699 C C . LYS A 1 229 ? 23.053 -3.255 -13.853 1.00 87.81 229 LYS A C 1
ATOM 1701 O O . LYS A 1 229 ? 23.827 -2.440 -14.356 1.00 87.81 229 LYS A O 1
ATOM 1706 N N . GLN A 1 230 ? 22.893 -3.382 -12.542 1.00 85.50 230 GLN A N 1
ATOM 1707 C CA . GLN A 1 230 ? 23.622 -2.573 -11.571 1.00 85.50 230 GLN A CA 1
ATOM 1708 C C . GLN A 1 230 ? 24.379 -3.465 -10.596 1.00 85.50 230 GLN A C 1
ATOM 1710 O O . GLN A 1 230 ? 23.822 -4.424 -10.076 1.00 85.50 230 GLN A O 1
ATOM 1715 N N . THR A 1 231 ? 25.637 -3.139 -10.316 1.00 83.88 231 THR A N 1
ATOM 1716 C CA . THR A 1 231 ? 26.434 -3.779 -9.260 1.00 83.88 231 THR A CA 1
ATOM 1717 C C . THR A 1 231 ? 26.870 -2.730 -8.251 1.00 83.88 231 THR A C 1
ATOM 1719 O O . THR A 1 231 ? 27.200 -1.601 -8.617 1.00 83.88 231 THR A O 1
ATOM 1722 N N . GLY A 1 232 ? 26.859 -3.092 -6.970 1.00 78.19 232 GLY A N 1
ATOM 1723 C CA . GLY A 1 232 ? 27.475 -2.299 -5.908 1.00 78.19 232 GLY A CA 1
ATOM 1724 C C . GLY A 1 232 ? 28.928 -2.723 -5.695 1.00 78.19 232 GLY A C 1
ATOM 1725 O O . GLY A 1 232 ? 29.251 -3.907 -5.789 1.00 78.19 232 GLY A O 1
ATOM 1726 N N . LEU A 1 233 ? 29.805 -1.766 -5.399 1.00 68.50 233 LEU A N 1
ATOM 1727 C CA . LEU A 1 233 ? 31.188 -1.987 -4.978 1.00 68.50 233 LEU A CA 1
ATOM 1728 C C . LEU A 1 233 ? 31.339 -1.672 -3.485 1.00 68.50 233 LEU A C 1
ATOM 1730 O O . LEU A 1 233 ? 30.633 -0.828 -2.935 1.00 68.50 233 LEU A O 1
ATOM 1734 N N . GLU A 1 234 ? 32.305 -2.320 -2.831 1.00 63.88 234 GLU A N 1
ATOM 1735 C CA . GLU A 1 234 ? 32.561 -2.175 -1.386 1.00 63.88 234 GLU A CA 1
ATOM 1736 C C . GLU A 1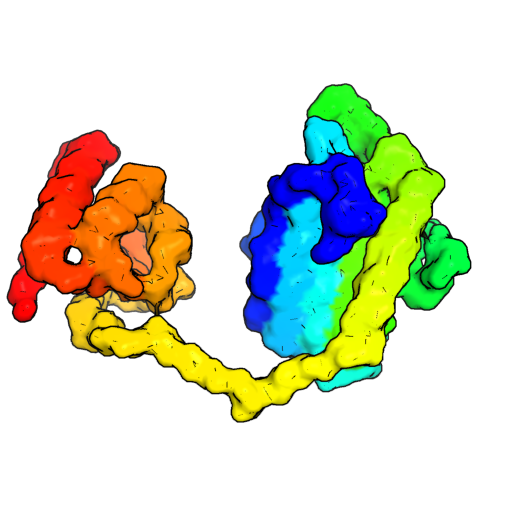 234 ? 32.959 -0.749 -0.954 1.00 63.88 234 GLU A C 1
ATOM 1738 O O . GLU A 1 234 ? 32.884 -0.418 0.226 1.00 63.88 234 GLU A O 1
ATOM 1743 N N . ASP A 1 235 ? 33.363 0.116 -1.888 1.00 69.12 235 ASP A N 1
ATOM 1744 C CA . ASP A 1 235 ? 33.741 1.512 -1.638 1.00 69.12 235 ASP A CA 1
ATOM 1745 C C . ASP A 1 235 ? 32.584 2.511 -1.829 1.00 69.12 235 ASP A C 1
ATOM 1747 O O . ASP A 1 235 ? 32.817 3.719 -1.912 1.00 69.12 235 ASP A O 1
ATOM 1751 N N . GLY A 1 236 ? 31.343 2.017 -1.908 1.00 62.94 236 GLY A N 1
ATOM 1752 C CA . GLY A 1 236 ? 30.142 2.835 -2.093 1.00 62.94 236 GLY A CA 1
ATOM 1753 C C . GLY A 1 236 ? 29.931 3.321 -3.529 1.00 62.94 236 GLY A C 1
ATOM 1754 O O . GLY A 1 236 ? 29.044 4.135 -3.772 1.00 62.94 236 GLY A O 1
ATOM 1755 N N . LYS A 1 237 ? 30.733 2.844 -4.488 1.00 66.62 237 LYS A N 1
ATOM 1756 C CA . LYS A 1 237 ? 30.513 3.084 -5.919 1.00 66.62 237 LYS A CA 1
ATOM 1757 C C . LYS A 1 237 ? 29.625 2.000 -6.518 1.00 66.62 237 LYS A C 1
ATOM 1759 O O . LYS A 1 237 ? 29.489 0.914 -5.963 1.00 66.62 237 LYS A O 1
ATOM 1764 N N . SER A 1 238 ? 29.068 2.265 -7.692 1.00 70.12 238 SER A N 1
ATOM 1765 C CA . SER A 1 238 ? 28.320 1.284 -8.475 1.00 70.12 238 SER A CA 1
ATOM 1766 C C . SER A 1 238 ? 28.779 1.278 -9.930 1.00 70.12 238 SER A C 1
ATOM 1768 O O . SER A 1 238 ? 29.258 2.288 -10.449 1.00 70.12 238 SER A O 1
ATOM 1770 N N . TYR A 1 239 ? 28.641 0.129 -10.594 1.00 79.75 239 TYR A N 1
ATOM 1771 C CA . TYR A 1 239 ? 28.605 0.080 -12.053 1.00 79.75 239 TYR A CA 1
ATOM 1772 C C . TYR A 1 239 ? 27.163 -0.084 -12.493 1.00 79.75 239 TYR A C 1
ATOM 1774 O O . TYR A 1 239 ? 26.415 -0.860 -11.901 1.00 79.75 239 TYR A O 1
ATOM 1782 N N . GLN A 1 240 ? 26.798 0.616 -13.558 1.00 80.94 240 GLN A N 1
ATOM 1783 C CA . GLN A 1 240 ? 25.486 0.510 -14.164 1.00 80.94 240 GLN A CA 1
ATOM 1784 C C . GLN A 1 240 ? 25.648 0.351 -15.671 1.00 80.94 240 GLN A C 1
ATOM 1786 O O . GLN A 1 240 ? 26.414 1.072 -16.311 1.00 80.94 240 GLN A O 1
ATOM 1791 N N . ILE A 1 241 ? 24.939 -0.622 -16.227 1.00 83.75 241 ILE A N 1
ATOM 1792 C CA . ILE A 1 241 ? 24.803 -0.828 -17.662 1.00 83.75 241 ILE A CA 1
ATOM 1793 C C . ILE A 1 241 ? 23.318 -0.750 -17.965 1.00 83.75 241 ILE A C 1
ATOM 1795 O O . ILE A 1 241 ? 22.530 -1.497 -17.390 1.00 83.75 241 ILE A O 1
ATOM 1799 N N . VAL A 1 242 ? 22.955 0.169 -18.854 1.00 85.69 242 VAL A N 1
ATOM 1800 C CA . VAL A 1 242 ? 21.573 0.384 -19.272 1.00 85.69 242 VAL A CA 1
ATOM 1801 C C . VAL A 1 242 ? 21.466 0.136 -20.768 1.00 85.69 242 VAL A C 1
ATOM 1803 O O . VAL A 1 242 ? 22.280 0.636 -21.549 1.00 85.69 242 VAL A O 1
ATOM 1806 N N . VAL A 1 243 ? 20.477 -0.657 -21.161 1.00 86.50 243 VAL A N 1
ATOM 1807 C CA . VAL A 1 243 ? 20.113 -0.902 -22.557 1.00 86.50 243 VAL A CA 1
ATOM 1808 C C . VAL A 1 243 ? 18.720 -0.347 -22.773 1.00 86.50 243 VAL A C 1
ATOM 1810 O O . VAL A 1 243 ? 17.809 -0.706 -22.042 1.00 86.50 243 VAL A O 1
ATOM 1813 N N . TYR A 1 244 ? 18.546 0.496 -23.785 1.00 87.31 244 TYR A N 1
ATOM 1814 C CA . TYR A 1 244 ? 17.239 1.032 -24.150 1.00 87.31 244 TYR A CA 1
ATOM 1815 C C . TYR A 1 244 ? 16.753 0.385 -25.442 1.00 87.31 244 TYR A C 1
ATOM 1817 O O . TYR A 1 244 ? 17.523 0.257 -26.396 1.00 87.31 244 TYR A O 1
ATOM 1825 N N . GLU A 1 245 ? 15.468 0.052 -25.491 1.00 89.19 245 GLU A N 1
ATOM 1826 C CA . GLU A 1 245 ? 14.763 -0.240 -26.735 1.00 89.19 245 GLU A CA 1
ATOM 1827 C C . GLU A 1 245 ? 14.078 1.040 -27.223 1.00 89.19 245 GLU A C 1
ATOM 1829 O O . GLU A 1 245 ? 13.369 1.718 -26.472 1.00 89.19 245 GLU A O 1
ATOM 1834 N N . MET A 1 246 ? 14.307 1.374 -28.491 1.00 89.81 246 MET A N 1
ATOM 1835 C CA . MET A 1 246 ? 13.842 2.607 -29.125 1.00 89.81 246 MET A CA 1
ATOM 1836 C C . MET A 1 246 ? 13.108 2.283 -30.422 1.00 89.81 246 MET A C 1
ATOM 1838 O O . MET A 1 246 ? 13.487 1.364 -31.145 1.00 89.81 246 MET A O 1
ATOM 1842 N N . GLY A 1 247 ? 12.109 3.093 -30.773 1.00 85.56 247 GLY A N 1
ATOM 1843 C CA . GLY A 1 247 ? 11.305 2.895 -31.983 1.00 85.56 247 GLY A CA 1
ATOM 1844 C C . GLY A 1 247 ? 12.095 2.965 -33.299 1.00 85.56 247 GLY A C 1
ATOM 1845 O O . GLY A 1 247 ? 11.635 2.465 -34.327 1.00 85.56 247 GLY A O 1
ATOM 1846 N N . SER A 1 248 ? 13.286 3.573 -33.298 1.00 86.81 248 SER A N 1
ATOM 1847 C CA . SER A 1 248 ? 14.186 3.617 -34.451 1.00 86.81 248 SER A CA 1
ATOM 1848 C C . SER A 1 248 ? 15.629 3.948 -34.061 1.00 86.81 248 SER A C 1
ATOM 1850 O O . SER A 1 248 ? 15.902 4.531 -33.013 1.00 86.81 248 SER A O 1
ATOM 1852 N N . MET A 1 249 ? 16.571 3.656 -34.963 1.00 81.31 249 MET A N 1
ATOM 1853 C CA . MET A 1 249 ? 17.984 4.010 -34.775 1.00 81.31 249 MET A CA 1
ATOM 1854 C C . MET A 1 249 ? 18.210 5.531 -34.706 1.00 81.31 249 MET A C 1
ATOM 1856 O O . MET A 1 249 ? 19.027 5.997 -33.923 1.00 81.31 249 MET A O 1
ATOM 1860 N N . GLY A 1 250 ? 17.467 6.319 -35.495 1.00 86.31 250 GLY A N 1
ATOM 1861 C CA . GLY A 1 250 ? 17.594 7.782 -35.471 1.00 86.31 250 GLY A CA 1
ATOM 1862 C C . GLY A 1 250 ? 17.163 8.387 -34.134 1.00 86.31 250 GLY A C 1
ATOM 1863 O O . GLY A 1 250 ? 17.779 9.331 -33.655 1.00 86.31 250 GLY A O 1
ATOM 1864 N N . GLN A 1 251 ? 16.144 7.801 -33.509 1.00 89.06 251 GLN A N 1
ATOM 1865 C CA . GLN A 1 251 ? 15.714 8.139 -32.156 1.00 89.06 251 GLN A CA 1
ATOM 1866 C C . GLN A 1 251 ? 16.757 7.748 -31.104 1.00 89.06 251 GLN A C 1
ATOM 1868 O O . GLN A 1 251 ? 17.096 8.566 -30.253 1.00 89.06 251 GLN A O 1
ATOM 1873 N N . ALA A 1 252 ? 17.332 6.546 -31.211 1.00 86.94 252 ALA A N 1
ATOM 1874 C CA . ALA A 1 252 ? 18.405 6.107 -30.320 1.00 86.94 252 ALA A CA 1
ATOM 1875 C C . ALA A 1 252 ? 19.622 7.052 -30.365 1.00 86.94 252 ALA A C 1
ATOM 1877 O O . ALA A 1 252 ? 20.175 7.401 -29.321 1.00 86.94 252 ALA A O 1
ATOM 1878 N N . ASP A 1 253 ? 20.003 7.520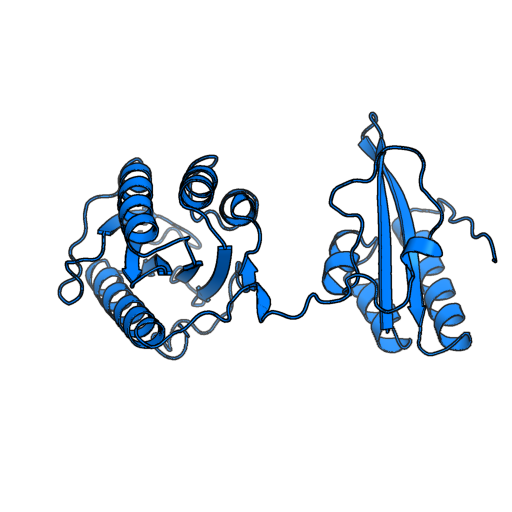 -31.558 1.00 84.56 253 ASP A N 1
ATOM 1879 C CA . ASP A 1 253 ? 21.096 8.481 -31.729 1.00 84.56 253 ASP A CA 1
ATOM 1880 C C . ASP A 1 253 ? 20.797 9.834 -31.061 1.00 84.56 253 ASP A C 1
ATOM 1882 O O . ASP A 1 253 ? 21.696 10.439 -30.469 1.00 84.56 253 ASP A O 1
ATOM 1886 N N . ILE A 1 254 ? 19.556 10.330 -31.141 1.00 89.25 254 ILE A N 1
ATOM 1887 C CA . ILE A 1 254 ? 19.156 11.582 -30.477 1.00 89.25 254 ILE A CA 1
ATOM 1888 C C . ILE A 1 254 ? 19.241 11.410 -28.960 1.00 89.25 254 ILE A C 1
ATOM 1890 O O . ILE A 1 254 ? 19.956 12.177 -28.313 1.00 89.25 254 ILE A O 1
ATOM 1894 N N . THR A 1 255 ? 18.607 10.368 -28.414 1.00 89.69 255 THR A N 1
ATOM 1895 C CA . THR A 1 255 ? 18.631 10.059 -26.977 1.00 89.69 255 THR A CA 1
ATOM 1896 C C . THR A 1 255 ? 20.058 9.986 -26.449 1.00 89.69 255 THR A C 1
ATOM 1898 O O . THR A 1 255 ? 20.399 10.656 -25.476 1.00 89.69 255 THR A O 1
ATOM 1901 N N . PHE A 1 256 ? 20.928 9.228 -27.123 1.00 87.19 256 PHE A N 1
ATOM 1902 C CA . PHE A 1 256 ? 22.322 9.078 -26.714 1.00 87.19 256 PHE A CA 1
ATOM 1903 C C . PHE A 1 256 ? 23.062 10.420 -26.662 1.00 87.19 256 PHE A C 1
ATOM 1905 O O . PHE A 1 256 ? 23.841 10.680 -25.742 1.00 87.19 256 PHE A O 1
ATOM 1912 N N . ASN A 1 257 ? 22.838 11.289 -27.649 1.00 87.75 257 ASN A N 1
ATOM 1913 C CA . ASN A 1 257 ? 23.492 12.591 -27.685 1.00 87.75 257 ASN A CA 1
ATOM 1914 C C . ASN A 1 257 ? 22.970 13.543 -26.603 1.00 87.75 257 ASN A C 1
ATOM 1916 O O . ASN A 1 257 ? 23.772 14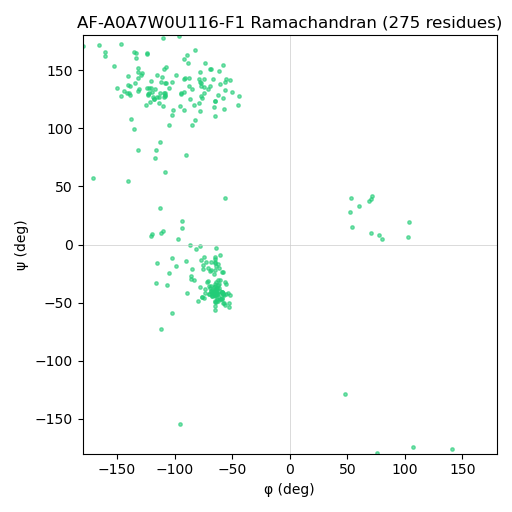.303 -26.065 1.00 87.75 257 ASN A O 1
ATOM 1920 N N . GLU A 1 258 ? 21.679 13.512 -26.270 1.00 91.12 258 GLU A N 1
ATOM 1921 C CA . GLU A 1 258 ? 21.131 14.324 -25.178 1.00 91.12 258 GLU A CA 1
ATOM 1922 C C . GLU A 1 258 ? 21.608 13.833 -23.808 1.00 91.12 258 GLU A C 1
ATOM 1924 O O . GLU A 1 258 ? 22.062 14.643 -23.001 1.00 91.12 258 GLU A O 1
ATOM 1929 N N . PHE A 1 259 ? 21.638 12.519 -23.573 1.00 89.19 259 PHE A N 1
ATOM 1930 C CA . PHE A 1 259 ? 22.163 11.953 -22.324 1.00 89.19 259 PHE A CA 1
ATOM 1931 C C . PHE A 1 259 ? 23.620 12.342 -22.096 1.00 89.19 259 PHE A C 1
ATOM 1933 O O . PHE A 1 259 ? 23.991 12.781 -21.012 1.00 89.19 259 PHE A O 1
ATOM 1940 N N . ARG A 1 260 ? 24.438 12.332 -23.153 1.00 83.94 260 ARG A N 1
ATOM 1941 C CA . ARG A 1 260 ? 25.816 12.827 -23.069 1.00 83.94 260 ARG A CA 1
ATOM 1942 C C . ARG A 1 260 ? 25.931 14.299 -22.674 1.00 83.94 260 ARG A C 1
ATOM 1944 O O . ARG A 1 260 ? 26.958 14.679 -22.113 1.00 83.94 260 ARG A O 1
ATOM 1951 N N . LYS A 1 261 ? 24.954 15.143 -23.019 1.00 86.56 261 LYS A N 1
ATOM 1952 C CA . LYS A 1 261 ? 24.943 16.551 -22.588 1.00 86.56 261 LYS A CA 1
ATOM 1953 C C . LYS A 1 261 ? 24.556 16.654 -21.121 1.00 86.56 261 LYS A C 1
ATOM 1955 O O . LYS A 1 261 ? 25.264 17.332 -20.387 1.00 86.56 261 LYS A O 1
ATOM 1960 N N . ILE A 1 262 ? 23.507 15.935 -20.714 1.00 86.00 262 ILE A N 1
ATOM 1961 C CA . ILE A 1 262 ? 23.071 15.835 -19.315 1.00 86.00 262 ILE A CA 1
ATOM 1962 C C . ILE A 1 262 ? 24.261 15.418 -18.443 1.00 86.00 262 ILE A C 1
ATOM 1964 O O . ILE A 1 262 ? 24.658 16.153 -17.551 1.00 86.00 262 ILE A O 1
ATOM 1968 N N . GLU A 1 263 ? 24.936 14.320 -18.774 1.00 78.81 263 GLU A N 1
ATOM 1969 C CA . GLU A 1 263 ? 26.113 13.845 -18.035 1.00 78.81 263 GLU A CA 1
ATOM 1970 C C . GLU A 1 263 ? 27.252 14.868 -17.957 1.00 78.81 263 GLU A C 1
ATOM 1972 O O . GLU A 1 263 ? 27.896 15.024 -16.917 1.00 78.81 263 GLU A O 1
ATOM 1977 N N . ALA A 1 264 ? 27.546 15.549 -19.068 1.00 81.50 264 ALA A N 1
ATOM 1978 C CA . ALA A 1 264 ? 28.614 16.541 -19.108 1.00 81.50 264 ALA A CA 1
ATOM 1979 C C . ALA A 1 264 ? 28.315 17.740 -18.196 1.00 81.50 264 ALA A C 1
ATOM 1981 O O . ALA A 1 264 ? 29.246 18.305 -17.616 1.00 81.50 264 ALA A O 1
ATOM 1982 N N . GLU A 1 265 ? 27.040 18.106 -18.076 1.00 84.25 265 GLU A N 1
ATOM 1983 C CA . GLU A 1 265 ? 26.551 19.181 -17.216 1.00 84.25 265 GLU A CA 1
ATOM 1984 C C . GLU A 1 265 ? 26.514 18.754 -15.741 1.00 84.25 265 GLU A C 1
ATOM 1986 O O . GLU A 1 265 ? 27.026 19.487 -14.897 1.00 84.25 265 GLU A O 1
ATOM 1991 N N . GLU A 1 266 ? 26.007 17.555 -15.438 1.00 79.94 266 GLU A N 1
ATOM 1992 C CA . GLU A 1 266 ? 25.819 17.074 -14.060 1.00 79.94 266 GLU A CA 1
ATOM 1993 C C . GLU A 1 266 ? 27.130 16.585 -13.407 1.00 79.94 266 GLU A C 1
ATOM 1995 O O . GLU A 1 266 ? 27.374 16.828 -12.225 1.00 79.94 266 GLU A O 1
ATOM 2000 N N . PHE A 1 267 ? 28.036 15.944 -14.161 1.00 66.75 267 PHE A N 1
ATOM 2001 C CA . PHE A 1 267 ? 29.237 15.292 -13.602 1.00 66.75 267 PHE A CA 1
ATOM 2002 C C . PHE A 1 267 ? 30.578 15.938 -13.958 1.00 66.75 267 PHE A C 1
ATOM 2004 O O . PHE A 1 267 ? 31.633 15.358 -13.686 1.00 66.75 267 PHE A O 1
ATOM 2011 N N . SER A 1 268 ? 30.597 17.130 -14.561 1.00 59.06 268 SER A N 1
ATOM 2012 C CA . SER A 1 268 ? 31.849 17.826 -14.919 1.00 59.06 268 SER A CA 1
ATOM 2013 C C . SER A 1 268 ? 32.842 16.974 -15.749 1.00 59.06 268 SER A C 1
ATOM 2015 O O . SER A 1 268 ? 34.054 17.197 -15.697 1.00 59.06 268 SER A O 1
ATOM 2017 N N . GLY A 1 269 ? 32.356 16.005 -16.542 1.00 51.19 269 GLY A N 1
ATOM 2018 C CA . GLY A 1 269 ? 33.149 15.321 -17.575 1.00 51.19 269 GLY A CA 1
ATOM 2019 C C . GLY A 1 269 ? 33.671 13.902 -17.290 1.00 51.19 269 GLY A C 1
ATOM 2020 O O . GLY A 1 269 ? 34.588 13.463 -17.995 1.00 51.19 269 GLY A O 1
ATOM 2021 N N . VAL A 1 270 ? 33.114 13.149 -16.333 1.00 48.81 270 VAL A N 1
ATOM 2022 C CA . VAL A 1 270 ? 33.332 11.685 -16.283 1.00 48.81 270 VAL A CA 1
ATOM 2023 C C . VAL A 1 270 ? 32.689 11.055 -17.531 1.00 48.81 270 VAL A C 1
ATOM 2025 O O . VAL A 1 270 ? 31.529 11.305 -17.826 1.00 48.81 270 VAL A O 1
ATOM 2028 N N . ARG A 1 271 ? 33.462 10.309 -18.336 1.00 48.41 271 ARG A N 1
ATOM 2029 C CA . ARG A 1 271 ? 33.033 9.844 -19.672 1.00 48.41 271 ARG A CA 1
ATOM 2030 C C . ARG A 1 271 ? 32.369 8.467 -19.638 1.00 48.41 271 ARG A C 1
ATOM 2032 O O . ARG A 1 271 ? 33.011 7.508 -19.215 1.00 48.41 271 ARG A O 1
ATOM 2039 N N . PHE A 1 272 ? 31.205 8.339 -20.274 1.00 45.78 272 PHE A N 1
ATOM 2040 C CA . PHE A 1 272 ? 30.712 7.055 -20.777 1.00 45.78 272 PHE A CA 1
ATOM 2041 C C . PHE A 1 272 ? 31.596 6.519 -21.914 1.00 45.78 272 PHE A C 1
ATOM 2043 O O . PHE A 1 272 ? 32.062 7.264 -22.785 1.00 45.78 272 PHE A O 1
ATOM 2050 N N . THR A 1 273 ? 31.802 5.202 -21.939 1.00 49.50 273 THR A N 1
ATOM 2051 C CA . THR A 1 273 ? 32.385 4.495 -23.089 1.00 49.50 273 THR A CA 1
ATOM 2052 C C . THR A 1 273 ? 31.368 3.496 -23.618 1.00 49.50 273 THR A C 1
ATOM 2054 O O . THR A 1 273 ? 30.871 2.673 -22.860 1.00 49.50 273 THR A O 1
ATOM 2057 N N . SER A 1 274 ? 31.045 3.569 -24.912 1.00 41.59 274 SER A N 1
ATOM 2058 C CA . SER A 1 274 ? 30.163 2.600 -25.566 1.00 41.59 274 SER A CA 1
ATOM 2059 C C . SER A 1 274 ? 30.971 1.553 -26.332 1.00 41.59 274 SER A C 1
ATOM 2061 O O . SER A 1 274 ? 32.019 1.846 -26.918 1.00 41.59 274 SER A O 1
ATOM 2063 N N . ARG A 1 275 ? 30.465 0.318 -26.361 1.00 40.88 275 ARG A N 1
ATOM 2064 C CA . ARG A 1 275 ? 30.819 -0.677 -27.379 1.00 40.88 275 ARG A CA 1
ATOM 2065 C C . ARG A 1 275 ? 29.617 -0.859 -28.294 1.00 40.88 275 ARG A C 1
ATOM 2067 O O . ARG A 1 275 ? 28.519 -1.103 -27.816 1.00 40.88 275 ARG A O 1
ATOM 2074 N N . ARG A 1 276 ? 29.845 -0.735 -29.603 1.00 40.62 276 ARG A N 1
ATOM 2075 C CA . ARG A 1 276 ? 28.881 -1.151 -30.627 1.00 40.62 276 ARG A CA 1
ATOM 2076 C C . ARG A 1 276 ? 28.948 -2.673 -30.748 1.00 40.62 276 ARG A C 1
ATOM 2078 O O . ARG A 1 276 ? 30.048 -3.197 -30.932 1.00 40.62 276 ARG A O 1
ATOM 2085 N N . THR A 1 277 ? 27.807 -3.340 -30.658 1.00 44.31 277 THR A N 1
ATOM 2086 C CA . THR A 1 277 ? 27.613 -4.745 -31.046 1.00 44.31 277 THR A CA 1
ATOM 2087 C C . THR A 1 277 ? 26.656 -4.804 -32.213 1.00 44.31 277 THR A C 1
ATOM 2089 O O . THR A 1 277 ? 25.650 -4.064 -32.153 1.00 44.31 277 THR A O 1
#

pLDDT: mean 82.54, std 13.42, range [38.16, 97.31]

Mean predicted aligned error: 14.16 Å

Sequence (277 aa):
MIGAVLPELTDNCSPSGPVVDPAETEGLDLGLFPPETAAPILRTYGFVAGWVYCRSAADVRATTVFLAELSDAGSAAVASDEIAAVLAVDGYEPAELADRPEALALIREDTAGVDGQDVSVLQALLPVDRMLVYLFHADLDTEQATTNATTVLTEQADLLADFEPTPQDGIAALNPDPFDLEGRAADPPGTLTNFSGSYDLDSYLRVAIAPEREREVLLDNGYVGTYVKQTGLEDGKSYQIVVYEMGSMGQADITFNEFRKIEAEEFSGVRFTSRRT